Protein AF-0000000076554200 (afdb_homodimer)

Nearest PDB structures (foldseek):
  9ety-assembly1_A  TM=8.170E-01  e=5.588E-05  Homo sapiens
  9etx-assembly1_A  TM=8.352E-01  e=2.634E-04  Homo sapiens
  9etx-assembly1_B  TM=6.607E-01  e=1.932E-04  Homo sapiens
  9ety-assembly1_B  TM=6.718E-01  e=5.545E-04  Homo sapiens
  9ety-assembly1_A  TM=8.170E-01  e=4.701E-05  Homo sapiens

Secondary structure (DSSP, 8-state):
--------------------EEES-TT-SEEEEEEPTTSS-EEEEEE-HHHHHHH-HHHHHHHSTT--SHHHHHHHTPPTTPPPEEEE--S--HHHHHHHHHHHTT-GGGS-S---HHHHHHHHHHHHHHT-GGG-HHHHHHHS-TT---TTTS-HHHHHHHIIIIITTTTHHHH-/--------------------EEES-TT-SEEEEEEPTTSS-EEEEEE-HHHHHHH-HHHHHHHSTT--SHHHHHHHTPPTTPPPEEEE--S--HHHHHHHHHHHTT-GGGS-S---HHHHHHHHHHHHHHT-GGG-HHHHHHHS-TT---TTTS-HHHHHHHIIIIITTTTHHHH-

Structure (mmCIF, N/CA/C/O backbone):
data_AF-0000000076554200-model_v1
#
loop_
_entity.id
_entity.type
_entity.pdbx_description
1 polymer 'Uncharacterized protein'
#
loop_
_atom_site.group_PDB
_atom_site.id
_atom_site.type_symbol
_atom_site.label_atom_id
_atom_site.label_alt_id
_atom_site.label_comp_id
_atom_site.label_asym_id
_atom_site.label_entity_id
_atom_site.label_seq_id
_atom_site.pdbx_PDB_ins_code
_atom_site.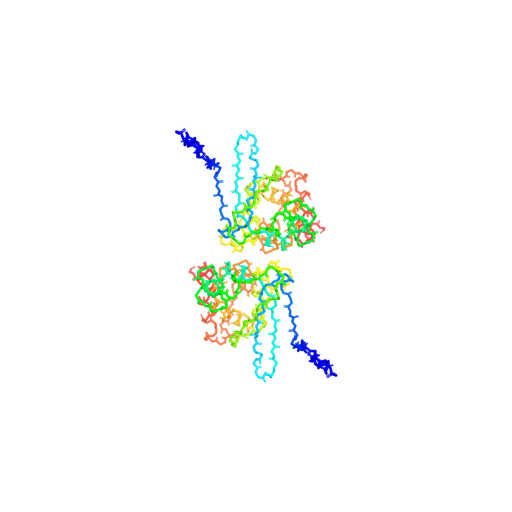Cartn_x
_atom_site.Cartn_y
_atom_site.Cartn_z
_atom_site.occupancy
_atom_site.B_iso_or_equiv
_atom_site.auth_seq_id
_atom_site.auth_comp_id
_atom_site.auth_asym_id
_atom_site.auth_atom_id
_atom_site.pdbx_PDB_model_num
ATOM 1 N N . MET A 1 1 ? 1.622 46.688 48.406 1 28.28 1 MET A N 1
ATOM 2 C CA . MET A 1 1 ? 1.095 45.344 48.688 1 28.28 1 MET A CA 1
ATOM 3 C C . MET A 1 1 ? 0.449 44.75 47.438 1 28.28 1 MET A C 1
ATOM 5 O O . MET A 1 1 ? -0.692 45.062 47.094 1 28.28 1 MET A O 1
ATOM 9 N N . TYR A 1 2 ? 1.229 44.562 46.281 1 34.44 2 TYR A N 1
ATOM 10 C CA . TYR A 1 2 ? 0.921 44.094 44.938 1 34.44 2 TYR A CA 1
ATOM 11 C C . TYR A 1 2 ? 0.406 42.656 44.969 1 34.44 2 TYR A C 1
ATOM 13 O O . TYR A 1 2 ? 1.065 41.781 45.5 1 34.44 2 TYR A O 1
ATOM 21 N N . SER A 1 3 ? -0.939 42.406 45.188 1 31.03 3 SER A N 1
ATOM 22 C CA . SER A 1 3 ? -1.672 41.156 45.219 1 31.03 3 SER A CA 1
ATOM 23 C C . SER A 1 3 ? -1.367 40.312 44 1 31.03 3 SER A C 1
ATOM 25 O O . SER A 1 3 ? -1.496 40.75 42.875 1 31.03 3 SER A O 1
ATOM 27 N N . ASN A 1 4 ? -0.52 39.25 44.125 1 31.97 4 ASN A N 1
ATOM 28 C CA . ASN A 1 4 ? -0.094 38.125 43.281 1 31.97 4 ASN A CA 1
ATOM 29 C C . ASN A 1 4 ? -1.282 37.312 42.812 1 31.97 4 ASN A C 1
ATOM 31 O O . ASN A 1 4 ? -1.843 36.531 43.562 1 31.97 4 ASN A O 1
ATOM 35 N N . ALA A 1 5 ? -2.242 37.844 42.094 1 32.06 5 ALA A N 1
ATOM 36 C CA . ALA A 1 5 ? -3.324 37.031 41.562 1 32.06 5 ALA A CA 1
ATOM 37 C C . ALA A 1 5 ? -2.775 35.812 40.844 1 32.06 5 ALA A C 1
ATOM 39 O O . ALA A 1 5 ? -2.09 35.938 39.812 1 32.06 5 ALA A O 1
ATOM 40 N N . VAL A 1 6 ? -2.373 34.75 41.562 1 32.22 6 VAL A N 1
ATOM 41 C CA . VAL A 1 6 ? -2.033 33.438 41.031 1 32.22 6 VAL A CA 1
ATOM 42 C C . VAL A 1 6 ? -3.115 32.969 40.094 1 32.22 6 VAL A C 1
ATOM 44 O O . VAL A 1 6 ? -4.285 32.844 40.469 1 32.22 6 VAL A O 1
ATOM 47 N N . ARG A 1 7 ? -3.006 33.344 38.812 1 29.52 7 ARG A N 1
ATOM 48 C CA . ARG A 1 7 ? -3.869 32.844 37.75 1 29.52 7 ARG A CA 1
ATOM 49 C C . ARG A 1 7 ? -4.078 31.328 37.875 1 29.52 7 ARG A C 1
ATOM 51 O O . ARG A 1 7 ? -3.109 30.578 37.938 1 29.52 7 ARG A O 1
ATOM 58 N N . ASP A 1 8 ? -5.156 30.844 38.406 1 32.16 8 ASP A N 1
ATOM 59 C CA . ASP A 1 8 ? -5.652 29.484 38.531 1 32.16 8 ASP A CA 1
ATOM 60 C C . ASP A 1 8 ? -5.457 28.719 37.219 1 32.16 8 ASP A C 1
ATOM 62 O O . ASP A 1 8 ? -6.023 29.078 36.188 1 32.16 8 ASP A O 1
ATOM 66 N N . GLN A 1 9 ? -4.234 28.297 36.875 1 30.58 9 GLN A N 1
ATOM 67 C CA . GLN A 1 9 ? -3.951 27.422 35.719 1 30.58 9 GLN A CA 1
ATOM 68 C C . GLN A 1 9 ? -4.844 26.188 35.75 1 30.58 9 GLN A C 1
ATOM 70 O O . GLN A 1 9 ? -4.582 25.234 36.469 1 30.58 9 GLN A O 1
ATOM 75 N N . SER A 1 10 ? -6.191 26.312 35.656 1 33.84 10 SER A N 1
ATOM 76 C CA . SER A 1 10 ? -7.016 25.109 35.562 1 33.84 10 SER A CA 1
ATOM 77 C C . SER A 1 10 ? -6.41 24.125 34.562 1 33.84 10 SER A C 1
ATOM 79 O O . SER A 1 10 ? -5.895 24.516 33.5 1 33.84 10 SER A O 1
ATOM 81 N N . PRO A 1 11 ? -5.969 22.938 34.969 1 34.69 11 PRO A N 1
ATOM 82 C CA . PRO A 1 11 ? -5.371 21.938 34.094 1 34.69 11 PRO A CA 1
ATOM 83 C C . PRO A 1 11 ? -6.188 21.703 32.812 1 34.69 11 PRO A C 1
ATOM 85 O O . PRO A 1 11 ? -7.418 21.656 32.875 1 34.69 11 PRO A O 1
ATOM 88 N N . ARG A 1 12 ? -5.875 22.188 31.656 1 34.5 12 ARG A N 1
ATOM 89 C CA . ARG A 1 12 ? -6.43 21.719 30.391 1 34.5 12 ARG A CA 1
ATOM 90 C C . ARG A 1 12 ? -6.684 20.219 30.406 1 34.5 12 ARG A C 1
ATOM 92 O O . ARG A 1 12 ? -5.746 19.438 30.562 1 34.5 12 ARG A O 1
ATOM 99 N N . ALA A 1 13 ? -7.715 19.656 31.031 1 36.62 13 ALA A N 1
ATOM 100 C CA . ALA A 1 13 ? -8.188 18.281 30.969 1 36.62 13 ALA A CA 1
ATOM 101 C C . ALA A 1 13 ? -8.062 17.719 29.562 1 36.62 13 ALA A C 1
ATOM 103 O O . ALA A 1 13 ? -8.688 18.219 28.625 1 36.62 13 ALA A O 1
ATOM 104 N N . SER A 1 14 ? -6.891 17.328 29.016 1 37.5 14 SER A N 1
ATOM 105 C CA . SER A 1 14 ? -6.836 16.438 27.859 1 37.5 14 SER A CA 1
ATOM 106 C C . SER A 1 14 ? -7.953 15.398 27.906 1 37.5 14 SER A C 1
ATOM 108 O O . SER A 1 14 ? -7.996 14.57 28.812 1 37.5 14 SER A O 1
ATOM 110 N N . VAL A 1 15 ? -9.164 15.633 27.766 1 36.38 15 VAL A N 1
ATOM 111 C CA . VAL A 1 15 ? -10.203 14.625 27.609 1 36.38 15 VAL A CA 1
ATOM 112 C C . VAL A 1 15 ? -9.633 13.398 26.891 1 36.38 15 VAL A C 1
ATOM 114 O O . VAL A 1 15 ? -9.219 13.484 25.734 1 36.38 15 VAL A O 1
ATOM 117 N N . SER A 1 16 ? -8.844 12.516 27.406 1 43.69 16 SER A N 1
ATOM 118 C CA . SER A 1 16 ? -8.562 11.141 27 1 43.69 16 SER A CA 1
ATOM 119 C C . SER A 1 16 ? -9.773 10.508 26.312 1 43.69 16 SER A C 1
ATOM 121 O O . SER A 1 16 ? -10.758 10.188 26.969 1 43.69 16 SER A O 1
ATOM 123 N N . SER A 1 17 ? -10.414 11.008 25.312 1 51.81 17 SER A N 1
ATOM 124 C CA . SER A 1 17 ? -11.516 10.289 24.688 1 51.81 17 SER A CA 1
ATOM 125 C C . SER A 1 17 ? -11.266 8.781 24.688 1 51.81 17 SER A C 1
ATOM 127 O O . SER A 1 17 ? -10.164 8.336 24.359 1 51.81 17 SER A O 1
ATOM 129 N N . ASN A 1 18 ? -11.773 8.055 25.609 1 63.44 18 ASN A N 1
ATOM 130 C CA . ASN A 1 18 ? -11.922 6.613 25.797 1 63.44 18 ASN A CA 1
ATOM 131 C C . ASN A 1 18 ? -12.258 5.914 24.484 1 63.44 18 ASN A C 1
ATOM 133 O O . ASN A 1 18 ? -12.898 4.863 24.484 1 63.44 18 ASN A O 1
ATOM 137 N N . VAL A 1 19 ? -12.07 6.629 23.406 1 70.94 19 VAL A N 1
ATOM 138 C CA . VAL A 1 19 ? -12.406 5.93 22.172 1 70.94 19 VAL A CA 1
ATOM 139 C C . VAL A 1 19 ? -11.273 4.977 21.797 1 70.94 19 VAL A C 1
ATOM 141 O O . VAL A 1 19 ? -10.109 5.379 21.719 1 70.94 19 VAL A O 1
ATOM 144 N N . PRO A 1 20 ? -11.547 3.719 21.75 1 83.5 20 PRO A N 1
ATOM 145 C CA . PRO A 1 20 ? -10.531 2.766 21.312 1 83.5 20 PRO A CA 1
ATOM 146 C C . PRO A 1 20 ? -9.898 3.15 19.969 1 83.5 20 PRO A C 1
ATOM 148 O O . PRO A 1 20 ? -10.602 3.566 19.047 1 83.5 20 PRO A O 1
ATOM 151 N N . THR A 1 21 ? -8.633 3.264 19.938 1 92.12 21 THR A N 1
ATOM 152 C CA . THR A 1 21 ? -7.922 3.643 18.734 1 92.12 21 THR A CA 1
ATOM 153 C C . THR A 1 21 ? -7.219 2.436 18.109 1 92.12 21 THR A C 1
ATOM 155 O O . THR A 1 21 ? -6.496 1.713 18.812 1 92.12 21 THR A O 1
ATOM 158 N N . VAL A 1 22 ? -7.5 2.129 16.875 1 96.06 22 VAL A N 1
ATOM 159 C CA . VAL A 1 22 ? -6.727 1.161 16.094 1 96.06 22 VAL A CA 1
ATOM 160 C C . VAL A 1 22 ? -5.664 1.887 15.273 1 96.06 22 VAL A C 1
ATOM 162 O O . VAL A 1 22 ? -5.977 2.822 14.531 1 96.06 22 VAL A O 1
ATOM 165 N N . GLN A 1 23 ? -4.449 1.479 15.5 1 97.56 23 GLN A N 1
ATOM 166 C CA . GLN A 1 23 ? -3.35 2.131 14.797 1 97.56 23 GLN A CA 1
ATOM 167 C C . GLN A 1 23 ? -2.979 1.367 13.523 1 97.56 23 GLN A C 1
ATOM 169 O O . GLN A 1 23 ? -2.422 0.27 13.594 1 97.56 23 GLN A O 1
ATOM 174 N N . PHE A 1 24 ? -3.287 1.894 12.398 1 98.25 24 PHE A N 1
ATOM 175 C CA . PHE A 1 24 ? -2.834 1.339 11.133 1 98.25 24 PHE A CA 1
ATOM 176 C C . PHE A 1 24 ? -1.471 1.901 10.75 1 98.25 24 PHE A C 1
ATOM 178 O O . PHE A 1 24 ? -0.701 1.249 10.039 1 98.25 24 PHE A O 1
ATOM 185 N N . ASP A 1 25 ? -1.27 3.102 11.172 1 97.69 25 ASP A N 1
ATOM 186 C CA . ASP A 1 25 ? 0.027 3.764 11.055 1 97.69 25 ASP A CA 1
ATOM 187 C C . ASP A 1 25 ? 0.382 4.496 12.344 1 97.69 25 ASP A C 1
ATOM 189 O O . ASP A 1 25 ? -0.208 5.531 12.664 1 97.69 25 ASP A O 1
ATOM 193 N N . PRO A 1 26 ? 1.337 4.027 13.055 1 93.19 26 PRO A N 1
ATOM 194 C CA . PRO A 1 26 ? 1.675 4.664 14.328 1 93.19 26 PRO A CA 1
ATOM 195 C C . PRO A 1 26 ? 2.186 6.094 14.156 1 93.19 26 PRO A C 1
ATOM 197 O O . PRO A 1 26 ? 2.096 6.902 15.078 1 93.19 26 PRO A O 1
ATOM 200 N N . ASP A 1 27 ? 2.68 6.398 12.953 1 92.62 27 ASP A N 1
ATOM 201 C CA . ASP A 1 27 ? 3.148 7.75 12.664 1 92.62 27 ASP A CA 1
ATOM 202 C C . ASP A 1 27 ? 2.109 8.531 11.859 1 92.62 27 ASP A C 1
ATOM 204 O O . ASP A 1 27 ? 2.418 9.586 11.297 1 92.62 27 ASP A O 1
ATOM 208 N N . GLY A 1 28 ? 0.934 7.984 11.789 1 95.75 28 GLY A N 1
ATOM 209 C CA . GLY A 1 28 ? -0.125 8.617 11.016 1 95.75 28 GLY A CA 1
ATOM 210 C C . GLY A 1 28 ? -0.465 10.008 11.5 1 95.75 28 GLY A C 1
ATOM 211 O O . GLY A 1 28 ? -0.374 10.297 12.695 1 95.75 28 GLY A O 1
ATOM 212 N N . ASP A 1 29 ? -0.986 10.812 10.609 1 95.25 29 ASP A N 1
ATOM 213 C CA . ASP A 1 29 ? -1.235 12.219 10.891 1 95.25 29 ASP A CA 1
ATOM 214 C C . ASP A 1 29 ? -2.732 12.508 10.945 1 95.25 29 ASP A C 1
ATOM 216 O O . ASP A 1 29 ? -3.141 13.656 11.148 1 95.25 29 ASP A O 1
ATOM 220 N N . VAL A 1 30 ? -3.559 11.477 10.836 1 96.81 30 VAL A N 1
ATOM 221 C CA . VAL A 1 30 ? -5.008 11.656 10.844 1 96.81 30 VAL A CA 1
ATOM 222 C C . VAL A 1 30 ? -5.648 10.602 11.742 1 96.81 30 VAL A C 1
ATOM 224 O O . VAL A 1 30 ? -5.262 9.43 11.719 1 96.81 30 VAL A O 1
ATOM 227 N N . PHE A 1 31 ? -6.555 11.008 12.5 1 96.69 31 PHE A N 1
ATOM 228 C CA . PHE A 1 31 ? -7.527 10.125 13.125 1 96.69 31 PHE A CA 1
ATOM 229 C C . PHE A 1 31 ? -8.859 10.164 12.383 1 96.69 31 PHE A C 1
ATOM 231 O O . PHE A 1 31 ? -9.5 11.219 12.305 1 96.69 31 PHE A O 1
ATOM 238 N N . LEU A 1 32 ? -9.227 9.055 11.781 1 96.81 32 LEU A N 1
ATOM 239 C CA . LEU A 1 32 ? -10.578 8.922 11.266 1 96.81 32 LEU A CA 1
ATOM 240 C C . LEU A 1 32 ? -11.547 8.492 12.367 1 96.81 32 LEU A C 1
ATOM 242 O O . LEU A 1 32 ? -11.352 7.449 12.992 1 96.81 32 LEU A O 1
ATOM 246 N N . VAL A 1 33 ? -12.523 9.242 12.594 1 95.25 33 VAL A N 1
ATOM 247 C CA . VAL A 1 33 ? -13.523 8.953 13.617 1 95.25 33 VAL A CA 1
ATOM 248 C C . VAL A 1 33 ? -14.805 8.453 12.961 1 95.25 33 VAL A C 1
ATOM 250 O O . VAL A 1 33 ? -15.406 9.156 12.148 1 95.25 33 VAL A O 1
ATOM 253 N N . ILE A 1 34 ? -15.125 7.234 13.297 1 94 34 ILE A N 1
ATOM 254 C CA . ILE A 1 34 ? -16.266 6.566 12.672 1 94 34 ILE A CA 1
ATOM 255 C C . ILE A 1 34 ? -17.344 6.289 13.727 1 94 34 ILE A C 1
ATOM 257 O O . ILE A 1 34 ? -17.109 5.547 14.68 1 94 34 ILE A O 1
ATOM 261 N N . PRO A 1 35 ? -18.5 6.766 13.484 1 87.19 35 PRO A N 1
ATOM 262 C CA . PRO A 1 35 ? -19.594 6.414 14.391 1 87.19 35 PRO A CA 1
ATOM 263 C C . PRO A 1 35 ? -20.062 4.965 14.227 1 87.19 35 PRO A C 1
ATOM 265 O O . PRO A 1 35 ? -20.047 4.434 13.109 1 87.19 35 PRO A O 1
ATOM 268 N N . SER A 1 36 ? -20.047 4.184 15.188 1 71.06 36 SER A N 1
ATOM 269 C CA . SER A 1 36 ? -20.562 2.822 15.109 1 71.06 36 SER A CA 1
ATOM 270 C C . SER A 1 36 ? -22.094 2.807 15.188 1 71.06 36 SER A C 1
ATOM 272 O O . SER A 1 36 ? -22.672 3.41 16.094 1 71.06 36 SER A O 1
ATOM 274 N N . GLU A 1 37 ? -22.641 2.332 14.086 1 60.06 37 GLU A N 1
ATOM 275 C CA . GLU A 1 37 ? -24.094 2.328 13.992 1 60.06 37 GLU A CA 1
ATOM 276 C C . GLU A 1 37 ? -24.719 1.735 15.25 1 60.06 37 GLU A C 1
ATOM 278 O O . GLU A 1 37 ? -24.312 0.666 15.711 1 60.06 37 GLU A O 1
ATOM 283 N N . GLY A 1 38 ? -25.812 2.316 15.633 1 57.22 38 GLY A N 1
ATOM 284 C CA . GLY A 1 38 ? -26.719 1.84 16.656 1 57.22 38 GLY A CA 1
ATOM 285 C C . GLY A 1 38 ? -26.172 1.974 18.062 1 57.22 38 GLY A C 1
ATOM 286 O O . GLY A 1 38 ? -26.844 1.652 19.047 1 57.22 38 GLY A O 1
ATOM 287 N N . THR A 1 39 ? -24.844 2.113 18.109 1 60.41 39 THR A N 1
ATOM 288 C CA . THR A 1 39 ? -24.328 2.295 19.469 1 60.41 39 THR A CA 1
ATOM 289 C C . THR A 1 39 ? -23.734 3.684 19.625 1 60.41 39 THR A C 1
ATOM 291 O O . THR A 1 39 ? -23.531 4.402 18.641 1 60.41 39 THR A O 1
ATOM 294 N N . ALA A 1 40 ? -23.75 4.203 20.688 1 65.31 40 ALA A N 1
ATOM 295 C CA . ALA A 1 40 ? -23.031 5.406 21.094 1 65.31 40 ALA A CA 1
ATOM 296 C C . ALA A 1 40 ? -21.516 5.203 21 1 65.31 40 ALA A C 1
ATOM 298 O O . ALA A 1 40 ? -20.734 6.082 21.375 1 65.31 40 ALA A O 1
ATOM 299 N N . HIS A 1 41 ? -21.25 4.078 20.203 1 76.31 41 HIS A N 1
ATOM 300 C CA . HIS A 1 41 ? -19.812 3.785 20.219 1 76.31 41 HIS A CA 1
ATOM 301 C C . HIS A 1 41 ? -19.125 4.367 19 1 76.31 41 HIS A C 1
ATOM 303 O O . HIS A 1 41 ? -19.734 4.52 17.938 1 76.31 41 HIS A O 1
ATOM 309 N N . THR A 1 42 ? -18.078 5.004 19.125 1 88.31 42 THR A N 1
ATOM 310 C CA . THR A 1 42 ? -17.203 5.605 18.125 1 88.31 42 THR A CA 1
ATOM 311 C C . THR A 1 42 ? -15.836 4.922 18.109 1 88.31 42 THR A C 1
ATOM 313 O O . THR A 1 42 ? -15.305 4.566 19.172 1 88.31 42 THR A O 1
ATOM 316 N N . VAL A 1 43 ? -15.445 4.551 16.891 1 93.06 43 VAL A N 1
ATOM 317 C CA . VAL A 1 43 ? -14.094 4.004 16.797 1 93.06 43 VAL A CA 1
ATOM 318 C C . VAL A 1 43 ? -13.18 5.004 16.078 1 93.06 43 VAL A C 1
ATOM 320 O O . VAL A 1 43 ? -13.648 5.809 15.273 1 93.06 43 VAL A O 1
ATOM 323 N N . ARG A 1 44 ? -11.914 4.914 16.406 1 95.19 44 ARG A N 1
ATOM 324 C CA . ARG A 1 44 ? -10.914 5.812 15.852 1 95.19 44 ARG A CA 1
ATOM 325 C C . ARG A 1 44 ? -9.797 5.027 15.172 1 95.19 44 ARG A C 1
ATOM 327 O O . ARG A 1 44 ? -9.289 4.055 15.734 1 95.19 44 ARG A O 1
ATOM 334 N N . PHE A 1 45 ? -9.469 5.43 13.969 1 97.81 45 PHE A N 1
ATOM 335 C CA . PHE A 1 45 ? -8.383 4.82 13.211 1 97.81 45 PHE A CA 1
ATOM 336 C C . PHE A 1 45 ? -7.27 5.824 12.961 1 97.81 45 PHE A C 1
ATOM 338 O O . PHE A 1 45 ? -7.504 6.895 12.398 1 97.81 45 PHE A O 1
ATOM 345 N N . GLN A 1 46 ? -6.102 5.52 13.43 1 98.25 46 GLN A N 1
ATOM 346 C CA . GLN A 1 46 ? -4.949 6.348 13.094 1 98.25 46 GLN A CA 1
ATOM 347 C C . GLN A 1 46 ? -4.344 5.938 11.758 1 98.25 46 GLN A C 1
ATOM 349 O O . GLN A 1 46 ? -3.918 4.793 11.586 1 98.25 46 GLN A O 1
ATOM 354 N N . VAL A 1 47 ? -4.273 6.926 10.82 1 98.38 47 VAL A N 1
ATOM 355 C CA . VAL A 1 47 ? -3.895 6.621 9.445 1 98.38 47 VAL A CA 1
ATOM 356 C C . VAL A 1 47 ? -2.973 7.711 8.906 1 98.38 47 VAL A C 1
ATOM 358 O O . VAL A 1 47 ? -2.746 8.727 9.57 1 98.38 47 VAL A O 1
ATOM 361 N N . ASN A 1 48 ? -2.367 7.41 7.805 1 97.31 48 ASN A N 1
ATOM 362 C CA . ASN A 1 48 ? -1.519 8.359 7.094 1 97.31 48 ASN A CA 1
ATOM 363 C C . ASN A 1 48 ? -2.258 9.008 5.93 1 97.31 48 ASN A C 1
ATOM 365 O O . ASN A 1 48 ? -2.734 8.312 5.027 1 97.31 48 ASN A O 1
ATOM 369 N N . SER A 1 49 ? -2.33 10.336 5.961 1 96.62 49 SER A N 1
ATOM 370 C CA . SER A 1 49 ? -3.09 11.055 4.941 1 96.62 49 SER A CA 1
ATOM 371 C C . SER A 1 49 ? -2.521 10.805 3.551 1 96.62 49 SER A C 1
ATOM 373 O O . SER A 1 49 ? -3.271 10.688 2.578 1 96.62 49 SER A O 1
ATOM 375 N N . HIS A 1 50 ? -1.216 10.664 3.447 1 95.69 50 HIS A N 1
ATOM 376 C CA . HIS A 1 50 ? -0.599 10.445 2.143 1 95.69 50 HIS A CA 1
ATOM 377 C C . HIS A 1 50 ? -0.983 9.086 1.573 1 95.69 50 HIS A C 1
ATOM 379 O O . HIS A 1 50 ? -1.308 8.977 0.389 1 95.69 50 HIS A O 1
ATOM 385 N N . SER A 1 51 ? -0.942 8.047 2.354 1 97.94 51 SER A N 1
ATOM 386 C CA . SER A 1 51 ? -1.355 6.719 1.906 1 97.94 51 SER A CA 1
ATOM 387 C C . SER A 1 51 ? -2.811 6.715 1.449 1 97.94 51 SER A C 1
ATOM 389 O O . SER A 1 51 ? -3.15 6.086 0.445 1 97.94 51 SER A O 1
ATOM 391 N N . LEU A 1 52 ? -3.646 7.438 2.184 1 97.94 52 LEU A N 1
ATOM 392 C CA . LEU A 1 52 ? -5.043 7.562 1.784 1 97.94 52 LEU A CA 1
ATOM 393 C C . LEU A 1 52 ? -5.16 8.242 0.422 1 97.94 52 LEU A C 1
ATOM 395 O O . LEU A 1 52 ? -5.957 7.816 -0.419 1 97.94 52 LEU A O 1
ATOM 399 N N . CYS A 1 53 ? -4.355 9.242 0.218 1 96.94 53 CYS A N 1
ATOM 400 C CA . CYS A 1 53 ? -4.391 9.984 -1.038 1 96.94 53 CYS A CA 1
ATOM 401 C C . CYS A 1 53 ? -3.967 9.094 -2.205 1 96.94 53 CYS A C 1
ATOM 403 O O . CYS A 1 53 ? -4.488 9.234 -3.312 1 96.94 53 CYS A O 1
ATOM 405 N N . LEU A 1 54 ? -3.02 8.203 -1.981 1 97.75 54 LEU A N 1
ATOM 406 C CA . LEU A 1 54 ? -2.562 7.316 -3.045 1 97.75 54 LEU A CA 1
ATOM 407 C C . LEU A 1 54 ? -3.664 6.344 -3.449 1 97.75 54 LEU A C 1
ATOM 409 O O . LEU A 1 54 ? -3.766 5.961 -4.617 1 97.75 54 LEU A O 1
ATOM 413 N N . ALA A 1 55 ? -4.504 5.988 -2.549 1 98.19 55 ALA A N 1
ATOM 414 C CA . ALA A 1 55 ? -5.43 4.875 -2.746 1 98.19 55 ALA A CA 1
ATOM 415 C C . ALA A 1 55 ? -6.801 5.379 -3.191 1 98.19 55 ALA A C 1
ATOM 417 O O . ALA A 1 55 ? -7.613 4.609 -3.715 1 98.19 55 ALA A O 1
ATOM 418 N N . SER A 1 56 ? -7.121 6.672 -2.955 1 98.12 56 SER A N 1
ATOM 419 C CA . SER A 1 56 ? -8.492 7.156 -3.076 1 98.12 56 SER A CA 1
ATOM 420 C C . SER A 1 56 ? -8.531 8.57 -3.641 1 98.12 56 SER A C 1
ATOM 422 O O . SER A 1 56 ? -7.926 9.484 -3.074 1 98.12 56 SER A O 1
ATOM 424 N N . SER A 1 57 ? -9.242 8.789 -4.699 1 97.25 57 SER A N 1
ATOM 425 C CA . SER A 1 57 ? -9.414 10.133 -5.242 1 97.25 57 SER A CA 1
ATOM 426 C C . SER A 1 57 ? -10.203 11.016 -4.285 1 97.25 57 SER A C 1
ATOM 428 O O . SER A 1 57 ? -9.992 12.227 -4.23 1 97.25 57 SER A O 1
ATOM 430 N N . VAL A 1 58 ? -11.117 10.422 -3.541 1 96.75 58 VAL A N 1
ATOM 431 C CA . VAL A 1 58 ? -11.922 11.156 -2.566 1 96.75 58 VAL A CA 1
ATOM 432 C C . VAL A 1 58 ? -11.031 11.664 -1.437 1 96.75 58 VAL A C 1
ATOM 434 O O . VAL A 1 58 ? -11.062 12.852 -1.104 1 96.75 58 VAL A O 1
ATOM 437 N N . PHE A 1 59 ? -10.234 10.805 -0.898 1 96.56 59 PHE A N 1
ATOM 438 C CA . PHE A 1 59 ? -9.32 11.234 0.156 1 96.56 59 PHE A CA 1
ATOM 439 C C . PHE A 1 59 ? -8.25 12.164 -0.399 1 96.56 59 PHE A C 1
ATOM 441 O O . PHE A 1 59 ? -7.785 13.07 0.299 1 96.56 59 PHE A O 1
ATOM 448 N N . HIS A 1 60 ? -7.875 11.945 -1.646 1 96.19 60 HIS A N 1
ATOM 449 C CA . HIS A 1 60 ? -6.941 12.875 -2.273 1 96.19 60 HIS A CA 1
ATOM 450 C C . HIS A 1 60 ? -7.535 14.281 -2.346 1 96.19 60 HIS A C 1
ATOM 452 O O . HIS A 1 60 ? -6.84 15.266 -2.098 1 96.19 60 HIS A O 1
ATOM 458 N N . ALA A 1 61 ? -8.781 14.391 -2.664 1 94.81 61 ALA A N 1
ATOM 459 C CA . ALA A 1 61 ? -9.461 15.688 -2.691 1 94.81 61 ALA A CA 1
ATOM 460 C C . ALA A 1 61 ? -9.539 16.297 -1.293 1 94.81 61 ALA A C 1
ATOM 462 O O . ALA A 1 61 ? -9.508 17.516 -1.135 1 94.81 61 ALA A O 1
ATOM 463 N N . MET A 1 62 ? -9.578 15.477 -0.296 1 93.25 62 MET A N 1
ATOM 464 C CA . MET A 1 62 ? -9.758 15.922 1.083 1 93.25 62 MET A CA 1
ATOM 465 C C . MET A 1 62 ? -8.43 16.344 1.698 1 93.25 62 MET A C 1
ATOM 467 O O . MET A 1 62 ? -8.367 17.328 2.434 1 93.25 62 MET A O 1
ATOM 471 N N . PHE A 1 63 ? -7.387 15.586 1.327 1 93.5 63 PHE A N 1
ATOM 472 C CA . PHE A 1 63 ? -6.145 15.742 2.076 1 93.5 63 PHE A CA 1
ATOM 473 C C . PHE A 1 63 ? -5.016 16.219 1.165 1 93.5 63 PHE A C 1
ATOM 475 O O . PHE A 1 63 ? -3.967 16.656 1.643 1 93.5 63 PHE A O 1
ATOM 482 N N . GLY A 1 64 ? -5.094 16.078 -0.078 1 89.69 64 GLY A N 1
ATOM 483 C CA . GLY A 1 64 ? -4.008 16.344 -1.006 1 89.69 64 GLY A CA 1
ATOM 484 C C . GLY A 1 64 ? -3.551 17.797 -0.992 1 89.69 64 GLY A C 1
ATOM 485 O O . GLY A 1 64 ? -4.16 18.641 -0.332 1 89.69 64 GLY A O 1
ATOM 486 N N . ALA A 1 65 ? -2.516 18.016 -1.727 1 81.88 65 ALA A N 1
ATOM 487 C CA . ALA A 1 65 ? -1.843 19.312 -1.735 1 81.88 65 ALA A CA 1
ATOM 488 C C . ALA A 1 65 ? -2.783 20.422 -2.217 1 81.88 65 ALA A C 1
ATOM 490 O O . ALA A 1 65 ? -2.701 21.562 -1.754 1 81.88 65 ALA A O 1
ATOM 491 N N . ASN A 1 66 ? -3.723 20.078 -3.062 1 82.44 66 ASN A N 1
ATOM 492 C CA . ASN A 1 66 ? -4.617 21.078 -3.637 1 82.44 66 ASN A CA 1
ATOM 493 C C . ASN A 1 66 ? -5.992 21.047 -2.982 1 82.44 66 ASN A C 1
ATOM 495 O O . ASN A 1 66 ? -6.949 21.609 -3.508 1 82.44 66 ASN A O 1
ATOM 499 N N . ALA A 1 67 ? -5.98 20.312 -1.883 1 84.56 67 ALA A N 1
ATOM 500 C CA . ALA A 1 67 ? -7.266 20.203 -1.191 1 84.56 67 ALA A CA 1
ATOM 501 C C . ALA A 1 67 ? -7.746 21.562 -0.693 1 84.56 67 ALA A C 1
ATOM 503 O O . ALA A 1 67 ? -6.949 22.359 -0.205 1 84.56 67 ALA A O 1
ATOM 504 N N . THR A 1 68 ? -9.031 21.812 -0.881 1 82.31 68 THR A N 1
ATOM 505 C CA . THR A 1 68 ? -9.617 23.078 -0.465 1 82.31 68 THR A CA 1
ATOM 506 C C . THR A 1 68 ? -10.438 22.906 0.812 1 82.31 68 THR A C 1
ATOM 508 O O . THR A 1 68 ? -10.898 23.891 1.394 1 82.31 68 THR A O 1
ATOM 511 N N . PHE A 1 69 ? -10.453 21.703 1.256 1 83.5 69 PHE A N 1
ATOM 512 C CA . PHE A 1 69 ? -11.188 21.422 2.482 1 83.5 69 PHE A CA 1
ATOM 513 C C . PHE A 1 69 ? -10.391 21.875 3.705 1 83.5 69 PHE A C 1
ATOM 515 O O . PHE A 1 69 ? -9.164 21.891 3.674 1 83.5 69 PHE A O 1
ATOM 522 N N . LYS A 1 70 ? -11.133 22.188 4.73 1 85.31 70 LYS A N 1
ATOM 523 C CA . LYS A 1 70 ? -10.523 22.641 5.977 1 85.31 70 LYS A CA 1
ATOM 524 C C . LYS A 1 70 ? -9.5 21.641 6.496 1 85.31 70 LYS A C 1
ATOM 526 O O . LYS A 1 70 ? -8.445 22.016 7.008 1 85.31 70 LYS A O 1
ATOM 531 N N . GLU A 1 71 ? -9.828 20.406 6.301 1 84.19 71 GLU A N 1
ATOM 532 C CA . GLU A 1 71 ? -8.953 19.344 6.789 1 84.19 71 GLU A CA 1
ATOM 533 C C . GLU A 1 71 ? -7.613 19.344 6.07 1 84.19 71 GLU A C 1
ATOM 535 O O . GLU A 1 71 ? -6.566 19.156 6.691 1 84.19 71 GLU A O 1
ATOM 540 N N . GLY A 1 72 ? -7.695 19.469 4.766 1 84.81 72 GLY A N 1
ATOM 541 C CA . GLY A 1 72 ? -6.469 19.562 3.99 1 84.81 72 GLY A CA 1
ATOM 542 C C . GLY A 1 72 ? -5.594 20.734 4.398 1 84.81 72 GLY A C 1
ATOM 543 O O . GLY A 1 72 ? -4.375 20.594 4.523 1 84.81 72 GLY A O 1
ATOM 544 N N . ASN A 1 73 ? -6.223 21.812 4.66 1 83.19 73 ASN A N 1
ATOM 545 C CA . ASN A 1 73 ? -5.496 22.984 5.129 1 83.19 73 ASN A CA 1
ATOM 546 C C . ASN A 1 73 ? -4.836 22.734 6.48 1 83.19 73 ASN A C 1
ATOM 548 O O . ASN A 1 73 ? -3.684 23.125 6.695 1 83.19 73 ASN A O 1
ATOM 552 N N . ALA A 1 74 ? -5.574 22.125 7.332 1 84.38 74 ALA A N 1
ATOM 553 C CA . ALA A 1 74 ? -5.043 21.812 8.656 1 84.38 74 ALA A CA 1
ATOM 554 C C . ALA A 1 74 ? -3.816 20.922 8.562 1 84.38 74 ALA A C 1
ATOM 556 O O . ALA A 1 74 ? -2.84 21.109 9.289 1 84.38 74 ALA A O 1
ATOM 557 N N . LEU A 1 75 ? -3.85 20.031 7.703 1 86.25 75 LEU A N 1
ATOM 558 C CA . LEU A 1 75 ? -2.748 19.094 7.531 1 86.25 75 LEU A CA 1
ATOM 559 C C . LEU A 1 75 ? -1.511 19.797 6.984 1 86.25 75 LEU A C 1
ATOM 561 O O . LEU A 1 75 ? -0.395 19.547 7.449 1 86.25 75 LEU A O 1
ATOM 565 N N . ARG A 1 76 ? -1.689 20.625 6.043 1 82.12 76 ARG A N 1
ATOM 566 C CA . ARG A 1 76 ? -0.578 21.312 5.395 1 82.12 76 ARG A CA 1
ATOM 567 C C . ARG A 1 76 ? 0.083 22.297 6.348 1 82.12 76 ARG A C 1
ATOM 569 O O . ARG A 1 76 ? 1.289 22.547 6.258 1 82.12 76 ARG A O 1
ATOM 576 N N . ASN A 1 77 ? -0.707 22.828 7.223 1 80.62 77 ASN A N 1
ATOM 577 C CA . ASN A 1 77 ? -0.201 23.859 8.133 1 80.62 77 ASN A CA 1
ATOM 578 C C . ASN A 1 77 ? 0.24 23.25 9.461 1 80.62 77 ASN A C 1
ATOM 580 O O . ASN A 1 77 ? 0.533 23.984 10.406 1 80.62 77 ASN A O 1
ATOM 584 N N . ARG A 1 78 ? 0.232 22.031 9.438 1 80.94 78 ARG A N 1
ATOM 585 C CA . ARG A 1 78 ? 0.592 21.359 10.688 1 80.94 78 ARG A CA 1
ATOM 586 C C . ARG A 1 78 ? 2.1 21.391 10.914 1 80.94 78 ARG A C 1
ATOM 588 O O . ARG A 1 78 ? 2.879 21.219 9.977 1 80.94 78 ARG A O 1
ATOM 595 N N . ASP A 1 79 ? 2.508 21.656 12.141 1 76.5 79 ASP A N 1
ATOM 596 C CA . ASP A 1 79 ? 3.918 21.594 12.516 1 76.5 79 ASP A CA 1
ATOM 597 C C . ASP A 1 79 ? 4.363 20.156 12.734 1 76.5 79 ASP A C 1
ATOM 599 O O . ASP A 1 79 ? 3.555 19.297 13.102 1 76.5 79 ASP A O 1
ATOM 603 N N . ALA A 1 80 ? 5.672 20.078 12.453 1 71.31 80 ALA A N 1
ATOM 604 C CA . ALA A 1 80 ? 6.238 18.781 12.812 1 71.31 80 ALA A CA 1
ATOM 605 C C . ALA A 1 80 ? 5.988 18.469 14.281 1 71.31 80 ALA A C 1
ATOM 607 O O . ALA A 1 80 ? 6.105 19.344 15.141 1 71.31 80 ALA A O 1
ATOM 608 N N . GLY A 1 81 ? 5.453 17.344 14.562 1 77.5 81 GLY A N 1
ATOM 609 C CA . GLY A 1 81 ? 5.266 16.922 15.945 1 77.5 81 GLY A CA 1
ATOM 610 C C . GLY A 1 81 ? 3.852 17.156 16.453 1 77.5 81 GLY A C 1
ATOM 611 O O . GLY A 1 81 ? 3.506 16.734 17.547 1 77.5 81 GLY A O 1
ATOM 612 N N . SER A 1 82 ? 3.113 17.969 15.719 1 86.25 82 SER A N 1
ATOM 613 C CA . SER A 1 82 ? 1.724 18.156 16.109 1 86.25 82 SER A CA 1
ATOM 614 C C . SER A 1 82 ? 0.964 16.844 16.141 1 86.25 82 SER A C 1
ATOM 616 O O . SER A 1 82 ? 1.272 15.93 15.375 1 86.25 82 SER A O 1
ATOM 618 N N . PRO A 1 83 ? 0.049 16.766 17.078 1 91 83 PRO A N 1
ATOM 619 C CA . PRO A 1 83 ? -0.794 15.57 17.078 1 91 83 PRO A CA 1
ATOM 620 C C . PRO A 1 83 ? -1.59 15.422 15.781 1 91 83 PRO A C 1
ATOM 622 O O . PRO A 1 83 ? -1.809 16.406 15.062 1 91 83 PRO A O 1
ATOM 625 N N . PRO A 1 84 ? -1.987 14.25 15.469 1 94.88 84 PRO A N 1
ATOM 626 C CA . PRO A 1 84 ? -2.812 14.047 14.273 1 94.88 84 PRO A CA 1
ATOM 627 C C . PRO A 1 84 ? -4.129 14.82 14.328 1 94.88 84 PRO A C 1
ATOM 629 O O . PRO A 1 84 ? -4.66 15.07 15.406 1 94.88 84 PRO A O 1
ATOM 632 N N . ILE A 1 85 ? -4.582 15.18 13.188 1 93.81 85 ILE A N 1
ATOM 633 C CA . ILE A 1 85 ? -5.875 15.852 13.125 1 93.81 85 ILE A CA 1
ATOM 634 C C . ILE A 1 85 ? -6.996 14.812 13.117 1 93.81 85 ILE A C 1
ATOM 636 O O . ILE A 1 85 ? -6.789 13.672 12.703 1 93.81 85 ILE A O 1
ATOM 640 N N . GLU A 1 86 ? -8.156 15.242 13.57 1 93.44 86 GLU A N 1
ATOM 641 C CA . GLU A 1 86 ? -9.312 14.352 13.594 1 93.44 86 GLU A CA 1
ATOM 642 C C . GLU A 1 86 ? -10.297 14.688 12.477 1 93.44 86 GLU A C 1
ATOM 644 O O . GLU A 1 86 ? -10.641 15.852 12.273 1 93.44 86 GLU A O 1
ATOM 649 N N . ILE A 1 87 ? -10.703 13.664 11.789 1 93.94 87 ILE A N 1
ATOM 650 C CA . ILE A 1 87 ? -11.703 13.781 10.734 1 93.94 87 ILE A CA 1
ATOM 651 C C . ILE A 1 87 ? -12.875 12.844 11.031 1 93.94 87 ILE A C 1
ATOM 653 O O . ILE A 1 87 ? -12.68 11.641 11.219 1 93.94 87 ILE A O 1
ATOM 657 N N . LYS A 1 88 ? -14.031 13.375 11 1 92.5 88 LYS A N 1
ATOM 658 C CA . LYS A 1 88 ? -15.227 12.562 11.172 1 92.5 88 LYS A CA 1
ATOM 659 C C . LYS A 1 88 ? -15.758 12.062 9.836 1 92.5 88 LYS A C 1
ATOM 661 O O . LYS A 1 88 ? -15.961 12.852 8.906 1 92.5 88 LYS A O 1
ATOM 666 N N . LEU A 1 89 ? -15.859 10.805 9.75 1 93.06 89 LEU A N 1
ATOM 667 C CA . LEU A 1 89 ? -16.438 10.227 8.547 1 93.06 89 LEU A CA 1
ATOM 668 C C . LEU A 1 89 ? -17.906 9.883 8.758 1 93.06 89 LEU A C 1
ATOM 670 O O . LEU A 1 89 ? -18.422 10.016 9.867 1 93.06 89 LEU A O 1
ATOM 674 N N . GLY A 1 90 ? -18.594 9.555 7.691 1 85.88 90 GLY A N 1
ATOM 675 C CA . GLY A 1 90 ? -20 9.18 7.746 1 85.88 90 GLY A CA 1
ATOM 676 C C . GLY A 1 90 ? -20.219 7.812 8.359 1 85.88 90 GLY A C 1
ATOM 677 O O . GLY A 1 90 ? -19.422 7.352 9.172 1 85.88 90 GLY A O 1
ATOM 678 N N . ASP A 1 91 ? -21.281 7.141 7.961 1 88.75 91 ASP A N 1
ATOM 679 C CA . ASP A 1 91 ? -21.719 5.863 8.523 1 88.75 91 ASP A CA 1
ATOM 680 C C . ASP A 1 91 ? -21.094 4.691 7.773 1 88.75 91 ASP A C 1
ATOM 682 O O . ASP A 1 91 ? -21.812 3.848 7.23 1 88.75 91 ASP A O 1
ATOM 686 N N . ASP A 1 92 ? -19.828 4.621 7.816 1 94.19 92 ASP A N 1
ATOM 687 C CA . ASP A 1 92 ? -19.109 3.504 7.227 1 94.19 92 ASP A CA 1
ATOM 688 C C . ASP A 1 92 ? -19.062 2.314 8.188 1 94.19 92 ASP A C 1
ATOM 690 O O . ASP A 1 92 ? -19.031 2.492 9.406 1 94.19 92 ASP A O 1
ATOM 694 N N . ASP A 1 93 ? -19.109 1.108 7.629 1 95.06 93 ASP A N 1
ATOM 695 C CA . ASP A 1 93 ? -18.797 -0.068 8.438 1 95.06 93 ASP A CA 1
ATOM 696 C C . ASP A 1 93 ? -17.328 -0.092 8.844 1 95.06 93 ASP A C 1
ATOM 698 O O . ASP A 1 93 ? -16.453 -0.167 7.984 1 95.06 93 ASP A O 1
ATOM 702 N N . PRO A 1 94 ? -17.062 -0.008 10.148 1 95.06 94 PRO A N 1
ATOM 703 C CA . PRO A 1 94 ? -15.664 0.112 10.578 1 95.06 94 PRO A CA 1
ATOM 704 C C . PRO A 1 94 ? -14.828 -1.118 10.219 1 95.06 94 PRO A C 1
ATOM 706 O O . PRO A 1 94 ? -13.633 -0.998 9.93 1 95.06 94 PRO A O 1
ATOM 709 N N . LYS A 1 95 ? -15.445 -2.271 10.211 1 95.94 95 LYS A N 1
ATOM 710 C CA . LYS A 1 95 ? -14.695 -3.486 9.891 1 95.94 95 LYS A CA 1
ATOM 711 C C . LYS A 1 95 ? -14.312 -3.516 8.414 1 95.94 95 LYS A C 1
ATOM 713 O O . LYS A 1 95 ? -13.188 -3.885 8.07 1 95.94 95 LYS A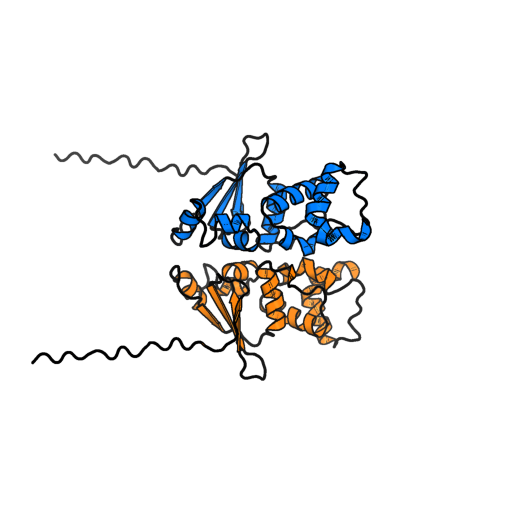 O 1
ATOM 718 N N . ALA A 1 96 ? -15.242 -3.143 7.539 1 97.38 96 ALA A N 1
ATOM 719 C CA . ALA A 1 96 ? -14.953 -3.07 6.109 1 97.38 96 ALA A CA 1
ATOM 720 C C . ALA A 1 96 ? -13.867 -2.031 5.824 1 97.38 96 ALA A C 1
ATOM 722 O O . ALA A 1 96 ? -12.938 -2.289 5.055 1 97.38 96 ALA A O 1
ATOM 723 N N . LEU A 1 97 ? -14.031 -0.878 6.488 1 97.81 97 LEU A N 1
ATOM 724 C CA . LEU A 1 97 ? -13.039 0.173 6.305 1 97.81 97 LEU A CA 1
ATOM 725 C C . LEU A 1 97 ? -11.672 -0.281 6.793 1 97.81 97 LEU A C 1
ATOM 727 O O . LEU A 1 97 ? -10.648 0.009 6.16 1 97.81 97 LEU A O 1
ATOM 731 N N . ALA A 1 98 ? -11.656 -1.012 7.875 1 97.88 98 ALA A N 1
ATOM 732 C CA . ALA A 1 98 ? -10.398 -1.501 8.43 1 97.88 98 ALA A CA 1
ATOM 733 C C . ALA A 1 98 ? -9.68 -2.416 7.445 1 97.88 98 ALA A C 1
ATOM 735 O O . ALA A 1 98 ? -8.445 -2.373 7.328 1 97.88 98 ALA A O 1
ATOM 736 N N . ILE A 1 99 ? -10.375 -3.225 6.715 1 98.5 99 ILE A N 1
ATOM 737 C CA . ILE A 1 99 ? -9.773 -4.105 5.723 1 98.5 99 ILE A CA 1
ATOM 738 C C . ILE A 1 99 ? -9.062 -3.277 4.66 1 98.5 99 ILE A C 1
ATOM 740 O O . ILE A 1 99 ? -7.914 -3.561 4.309 1 98.5 99 ILE A O 1
ATOM 744 N N . LEU A 1 100 ? -9.703 -2.24 4.203 1 98.62 100 LEU A N 1
ATOM 745 C CA . LEU A 1 100 ? -9.117 -1.378 3.188 1 98.62 100 LEU A CA 1
ATOM 746 C C . LEU A 1 100 ? -7.914 -0.622 3.748 1 98.62 100 LEU A C 1
ATOM 748 O O . LEU A 1 100 ? -6.895 -0.475 3.07 1 98.62 100 LEU A O 1
ATOM 752 N N . LEU A 1 101 ? -8.023 -0.203 4.992 1 98.75 101 LEU A N 1
ATOM 753 C CA . LEU A 1 101 ? -6.93 0.544 5.609 1 98.75 101 LEU A CA 1
ATOM 754 C C . LEU A 1 101 ? -5.719 -0.354 5.844 1 98.75 101 LEU A C 1
ATOM 756 O O . LEU A 1 101 ? -4.578 0.104 5.766 1 98.75 101 LEU A O 1
ATOM 760 N N . ARG A 1 102 ? -5.957 -1.631 6.051 1 98.69 102 ARG A N 1
ATOM 761 C CA . ARG A 1 102 ? -4.844 -2.568 6.16 1 98.69 102 ARG A CA 1
ATOM 762 C C . ARG A 1 102 ? -4.09 -2.676 4.84 1 98.69 102 ARG A C 1
ATOM 764 O O . ARG A 1 102 ? -2.855 -2.697 4.824 1 98.69 102 ARG A O 1
ATOM 771 N N . ILE A 1 103 ? -4.785 -2.701 3.764 1 98.56 103 ILE A N 1
ATOM 772 C CA . ILE A 1 103 ? -4.172 -2.754 2.439 1 98.56 103 ILE A CA 1
ATOM 773 C C . ILE A 1 103 ? -3.395 -1.467 2.18 1 98.56 103 ILE A C 1
ATOM 775 O O . ILE A 1 103 ? -2.219 -1.51 1.811 1 98.56 103 ILE A O 1
ATOM 779 N N . ILE A 1 104 ? -3.979 -0.388 2.459 1 98.81 104 ILE A N 1
ATOM 780 C CA . ILE A 1 104 ? -3.43 0.933 2.172 1 98.81 104 ILE A CA 1
ATOM 781 C C . ILE A 1 104 ? -2.127 1.129 2.943 1 98.81 104 ILE A C 1
ATOM 783 O O . ILE A 1 104 ? -1.195 1.77 2.447 1 98.81 104 ILE A O 1
ATOM 787 N N . HIS A 1 105 ? -2.025 0.543 4.094 1 98.75 105 HIS A N 1
ATOM 788 C CA . HIS A 1 105 ? -0.851 0.724 4.938 1 98.75 105 HIS A CA 1
ATOM 789 C C . HIS A 1 105 ? 0.039 -0.514 4.918 1 98.75 105 HIS A C 1
ATOM 791 O O . HIS A 1 105 ? 0.819 -0.738 5.848 1 98.75 105 HIS A O 1
ATOM 797 N N . LEU A 1 106 ? -0.128 -1.37 3.932 1 98.44 106 LEU A N 1
ATOM 798 C CA . LEU A 1 106 ? 0.764 -2.463 3.559 1 98.44 106 LEU A CA 1
ATOM 799 C C . LEU A 1 106 ? 0.797 -3.533 4.645 1 98.44 106 LEU A C 1
ATOM 801 O O . LEU A 1 106 ? 1.832 -4.164 4.867 1 98.44 106 LEU A O 1
ATOM 805 N N . GLN A 1 107 ? -0.326 -3.688 5.312 1 98.06 107 GLN A N 1
ATOM 806 C CA . GLN A 1 107 ? -0.473 -4.746 6.305 1 98.06 107 GLN A CA 1
ATOM 807 C C . GLN A 1 107 ? -1.172 -5.965 5.711 1 98.06 107 GLN A C 1
ATOM 809 O O . GLN A 1 107 ? -2.186 -6.426 6.238 1 98.06 107 GLN A O 1
ATOM 814 N N . PHE A 1 108 ? -0.56 -6.492 4.777 1 96.88 108 PHE A N 1
ATOM 815 C CA . PHE A 1 108 ? -1.196 -7.516 3.953 1 96.88 108 PHE A CA 1
ATOM 816 C C . PHE A 1 108 ? -1.406 -8.797 4.75 1 96.88 108 PHE A C 1
ATOM 818 O O . PHE A 1 108 ? -2.385 -9.516 4.535 1 96.88 108 PHE A O 1
ATOM 825 N N . ASN A 1 109 ? -0.597 -9.078 5.699 1 94.56 109 ASN A N 1
ATOM 826 C CA . ASN A 1 109 ? -0.697 -10.297 6.5 1 94.56 109 ASN A CA 1
ATOM 827 C C . ASN A 1 109 ? -1.93 -10.273 7.398 1 94.56 109 ASN A C 1
ATOM 829 O O . ASN A 1 109 ? -2.354 -11.32 7.902 1 94.56 109 ASN A O 1
ATOM 833 N N . TRP A 1 110 ? -2.516 -9.086 7.543 1 96.38 110 TRP A N 1
ATOM 834 C CA . TRP A 1 110 ? -3.678 -8.953 8.414 1 96.38 110 TRP A CA 1
ATOM 835 C C . TRP A 1 110 ? -4.961 -8.844 7.598 1 96.38 110 TRP A C 1
ATOM 837 O O . TRP A 1 110 ? -6.051 -8.703 8.156 1 96.38 110 TRP A O 1
ATOM 847 N N . VAL A 1 111 ? -4.883 -8.898 6.297 1 97.38 111 VAL A N 1
ATOM 848 C CA . VA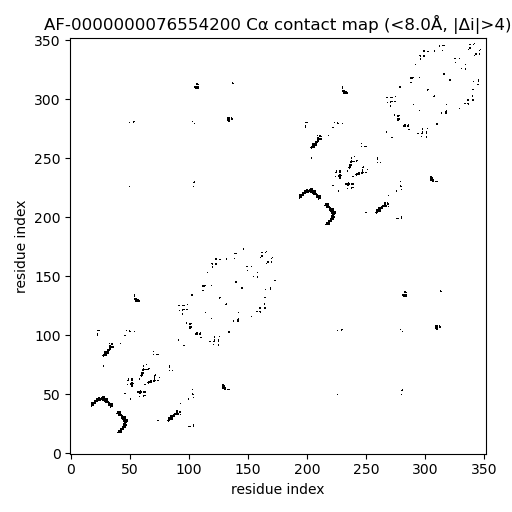L A 1 111 ? -6.047 -8.898 5.414 1 97.38 111 VAL A CA 1
ATOM 849 C C . VAL A 1 111 ? -6.625 -10.305 5.316 1 97.38 111 VAL A C 1
ATOM 851 O O . VAL A 1 111 ? -5.895 -11.266 5.066 1 97.38 111 VAL A O 1
ATOM 854 N N . PRO A 1 112 ? -7.895 -10.414 5.496 1 96.56 112 PRO A N 1
ATOM 855 C CA . PRO A 1 112 ? -8.484 -11.75 5.434 1 96.56 112 PRO A CA 1
ATOM 856 C C . PRO A 1 112 ? -8.305 -12.414 4.07 1 96.56 112 PRO A C 1
ATOM 858 O O . PRO A 1 112 ? -8.391 -11.75 3.039 1 96.56 112 PRO A O 1
ATOM 861 N N . LYS A 1 113 ? -8.117 -13.695 4.094 1 91.62 113 LYS A N 1
ATOM 862 C CA . LYS A 1 113 ? -7.949 -14.453 2.859 1 91.62 113 LYS A CA 1
ATOM 863 C C . LYS A 1 113 ? -9.289 -14.711 2.184 1 91.62 113 LYS A C 1
ATOM 865 O O . LYS A 1 113 ? -9.352 -14.891 0.964 1 91.62 113 LYS A O 1
ATOM 870 N N . THR A 1 114 ? -10.297 -14.805 3.021 1 92.75 114 THR A N 1
ATOM 871 C CA . THR A 1 114 ? -11.656 -14.992 2.535 1 92.75 114 THR A CA 1
ATOM 872 C C . THR A 1 114 ? -12.625 -14.047 3.248 1 92.75 114 THR A C 1
ATOM 874 O O . THR A 1 114 ? -12.344 -13.586 4.355 1 92.75 114 THR A O 1
ATOM 877 N N . LEU A 1 115 ? -13.672 -13.766 2.48 1 93.62 115 LEU A N 1
ATOM 878 C CA . LEU A 1 115 ? -14.742 -12.945 3.051 1 93.62 115 LEU A CA 1
ATOM 879 C C . LEU A 1 115 ? -16.094 -13.617 2.855 1 93.62 115 LEU A C 1
ATOM 881 O O . LEU A 1 115 ? -16.359 -14.188 1.797 1 93.62 115 LEU A O 1
ATOM 885 N N . LYS A 1 116 ? -16.875 -13.555 3.92 1 91.25 116 LYS A N 1
ATOM 886 C CA . LYS A 1 116 ? -18.281 -13.898 3.725 1 91.25 116 LYS A CA 1
ATOM 887 C C . LYS A 1 116 ? -18.969 -12.875 2.826 1 91.25 116 LYS A C 1
ATOM 889 O O . LYS A 1 116 ? -18.484 -11.758 2.656 1 91.25 116 LYS A O 1
ATOM 894 N N . TYR A 1 117 ? -20.094 -13.242 2.379 1 87.5 117 TYR A N 1
ATOM 895 C CA . TYR A 1 117 ? -20.812 -12.406 1.425 1 87.5 117 TYR A CA 1
ATOM 896 C C . TYR A 1 117 ? -21.156 -11.055 2.041 1 87.5 117 TYR A C 1
ATOM 898 O O . TYR A 1 117 ? -21.031 -10.016 1.389 1 87.5 117 TYR A O 1
ATOM 906 N N . ASP A 1 118 ? -21.672 -11.102 3.197 1 91.81 118 ASP A N 1
ATOM 907 C CA . ASP A 1 118 ? -22.062 -9.852 3.854 1 91.81 118 ASP A CA 1
ATOM 908 C C . ASP A 1 118 ? -20.859 -8.93 4.043 1 91.81 118 ASP A C 1
ATOM 910 O O . ASP A 1 118 ? -20.969 -7.715 3.896 1 91.81 118 ASP A O 1
ATOM 914 N N . GLN A 1 119 ? -19.703 -9.531 4.336 1 94.94 119 GLN A N 1
ATOM 915 C CA . GLN A 1 119 ? -18.484 -8.758 4.465 1 94.94 119 GLN A CA 1
ATOM 916 C C . GLN A 1 119 ? -18.047 -8.18 3.121 1 94.94 119 GLN A C 1
ATOM 918 O O . GLN A 1 119 ? -17.672 -7.008 3.037 1 94.94 119 GLN A O 1
ATOM 923 N N . LEU A 1 120 ? -18.156 -9.039 2.154 1 94.75 120 LEU A N 1
ATOM 924 C CA . LEU A 1 120 ? -17.797 -8.609 0.808 1 94.75 120 LEU A CA 1
ATOM 925 C C . LEU A 1 120 ? -18.672 -7.457 0.347 1 94.75 120 LEU A C 1
ATOM 927 O O . LEU A 1 120 ? -18.188 -6.504 -0.268 1 94.75 120 LEU A O 1
ATOM 931 N N . TYR A 1 121 ? -19.922 -7.535 0.676 1 94.75 121 TYR A N 1
ATOM 932 C CA . TYR A 1 121 ? -20.859 -6.473 0.336 1 94.75 121 TYR A CA 1
ATOM 933 C C . TYR A 1 121 ? -20.484 -5.172 1.029 1 94.75 121 TYR A C 1
ATOM 935 O O . TYR A 1 121 ? -20.469 -4.109 0.401 1 94.75 121 TYR A O 1
ATOM 943 N N . LYS A 1 122 ? -20.141 -5.188 2.271 1 96.75 122 LYS A N 1
ATOM 944 C CA . LYS A 1 122 ? -19.766 -4 3.031 1 96.75 122 LYS A CA 1
ATOM 945 C C . LYS A 1 122 ? -18.469 -3.396 2.498 1 96.75 122 LYS A C 1
ATOM 947 O O . LYS A 1 122 ? -18.328 -2.174 2.42 1 96.75 122 LYS A O 1
ATOM 952 N N . VAL A 1 123 ? -17.531 -4.258 2.117 1 97.69 123 VAL A N 1
ATOM 953 C CA . VAL A 1 123 ? -16.281 -3.793 1.512 1 97.69 123 VAL A CA 1
ATOM 954 C C . VAL A 1 123 ? -16.594 -3.098 0.185 1 97.69 123 VAL A C 1
ATOM 956 O O . VAL A 1 123 ? -16.016 -2.045 -0.113 1 97.69 123 VAL A O 1
ATOM 959 N N . ALA A 1 124 ? -17.516 -3.672 -0.608 1 96.5 124 ALA A N 1
ATOM 960 C CA . ALA A 1 124 ? -17.891 -3.062 -1.881 1 96.5 124 ALA A CA 1
ATOM 961 C C . ALA A 1 124 ? -18.453 -1.662 -1.672 1 96.5 124 ALA A C 1
ATOM 963 O O . ALA A 1 124 ? -18.141 -0.739 -2.428 1 96.5 124 ALA A O 1
ATOM 964 N N . ILE A 1 125 ? -19.219 -1.479 -0.673 1 97.38 125 ILE A N 1
ATOM 965 C CA . ILE A 1 125 ? -19.844 -0.195 -0.379 1 97.38 125 ILE A CA 1
ATOM 966 C C . ILE A 1 125 ? -18.766 0.845 -0.065 1 97.38 125 ILE A C 1
ATOM 968 O O . ILE A 1 125 ? -18.766 1.931 -0.649 1 97.38 125 ILE A O 1
ATOM 972 N N . VAL A 1 126 ? -17.875 0.517 0.823 1 98.06 126 VAL A N 1
ATOM 973 C CA . VAL A 1 126 ? -16.828 1.454 1.23 1 98.06 126 VAL A CA 1
ATOM 974 C C . VAL A 1 126 ? -15.891 1.72 0.059 1 98.06 126 VAL A C 1
ATOM 976 O O . VAL A 1 126 ? -15.484 2.861 -0.172 1 98.06 126 VAL A O 1
ATOM 979 N N . CYS A 1 127 ? -15.562 0.69 -0.654 1 97.75 127 CYS A N 1
ATOM 980 C CA . CYS A 1 127 ? -14.68 0.794 -1.81 1 97.75 127 CYS A CA 1
ATOM 981 C C . CYS A 1 127 ? -15.25 1.748 -2.852 1 97.75 127 CYS A C 1
ATOM 983 O O . CYS A 1 127 ? -14.539 2.613 -3.365 1 97.75 127 CYS A O 1
ATOM 985 N N . ASP A 1 128 ? -16.516 1.58 -3.131 1 97.12 128 ASP A N 1
ATOM 986 C CA . ASP A 1 128 ? -17.188 2.443 -4.094 1 97.12 128 ASP A CA 1
ATOM 987 C C . ASP A 1 128 ? -17.281 3.877 -3.574 1 97.12 128 ASP A C 1
ATOM 989 O O . ASP A 1 128 ? -17.031 4.828 -4.312 1 97.12 128 ASP A O 1
ATOM 993 N N . LYS A 1 129 ? -17.578 4.039 -2.352 1 97.62 129 LYS A N 1
ATOM 994 C CA . LYS A 1 129 ? -17.734 5.348 -1.724 1 97.62 129 LYS A CA 1
ATOM 995 C C . LYS A 1 129 ? -16.453 6.164 -1.806 1 97.62 129 LYS A C 1
ATOM 997 O O . LYS A 1 129 ? -16.484 7.359 -2.1 1 97.62 129 LYS A O 1
ATOM 1002 N N . TYR A 1 130 ? -15.336 5.555 -1.577 1 97.75 130 TYR A N 1
ATOM 1003 C CA . TYR A 1 130 ? -14.078 6.285 -1.479 1 97.75 130 TYR A CA 1
ATOM 1004 C C . TYR A 1 130 ? -13.211 6.047 -2.711 1 97.75 130 TYR A C 1
ATOM 1006 O O . TYR A 1 130 ? -12.047 6.445 -2.744 1 97.75 130 TYR A O 1
ATOM 1014 N N . ASP A 1 131 ? -13.742 5.355 -3.748 1 97.69 131 ASP A N 1
ATOM 1015 C CA . ASP A 1 131 ? -13.039 5.145 -5.004 1 97.69 131 ASP A CA 1
ATOM 1016 C C . ASP A 1 131 ? -11.711 4.426 -4.773 1 97.69 131 ASP A C 1
ATOM 1018 O O . ASP A 1 131 ? -10.656 4.914 -5.188 1 97.69 131 ASP A O 1
ATOM 1022 N N . MET A 1 132 ? -11.734 3.215 -4.164 1 97.56 132 MET A N 1
ATOM 1023 C CA . MET A 1 132 ? -10.523 2.484 -3.793 1 97.56 132 MET A CA 1
ATOM 1024 C C . MET A 1 132 ? -10.461 1.142 -4.516 1 97.56 132 MET A C 1
ATOM 1026 O O . MET A 1 132 ? -9.773 0.225 -4.066 1 97.56 132 MET A O 1
ATOM 1030 N N . ARG A 1 133 ? -11.102 1.014 -5.633 1 95.12 133 ARG A N 1
ATOM 1031 C CA . ARG A 1 133 ? -11.219 -0.258 -6.34 1 95.12 133 ARG A CA 1
ATOM 1032 C C . ARG A 1 133 ? -9.852 -0.748 -6.809 1 95.12 133 ARG A C 1
ATOM 1034 O O . ARG A 1 133 ? -9.578 -1.949 -6.789 1 95.12 133 ARG A O 1
ATOM 1041 N N . GLU A 1 134 ? -9 0.124 -7.113 1 94.19 134 GLU A N 1
ATOM 1042 C CA . GLU A 1 134 ? -7.742 -0.223 -7.773 1 94.19 134 GLU A CA 1
ATOM 1043 C C . GLU A 1 134 ? -6.801 -0.953 -6.82 1 94.19 134 GLU A C 1
ATOM 1045 O O . GLU A 1 134 ? -5.852 -1.608 -7.258 1 94.19 134 GLU A O 1
ATOM 1050 N N . ILE A 1 135 ? -7.055 -0.884 -5.531 1 96.69 135 ILE A N 1
ATOM 1051 C CA . ILE A 1 135 ? -6.098 -1.477 -4.605 1 96.69 135 ILE A CA 1
ATOM 1052 C C . ILE A 1 135 ? -6.582 -2.857 -4.172 1 96.69 135 ILE A C 1
ATOM 1054 O O . ILE A 1 135 ? -5.922 -3.537 -3.383 1 96.69 135 ILE A O 1
ATOM 1058 N N . LEU A 1 136 ? -7.68 -3.332 -4.711 1 95.81 136 LEU A N 1
ATOM 1059 C CA . LEU A 1 136 ? -8.258 -4.582 -4.234 1 95.81 136 LEU A CA 1
ATOM 1060 C C . LEU A 1 136 ? -7.895 -5.738 -5.156 1 95.81 136 LEU A C 1
ATOM 1062 O O . LEU A 1 136 ? -8.07 -6.906 -4.797 1 95.81 136 LEU A O 1
ATOM 1066 N N . GLY A 1 137 ? -7.316 -5.496 -6.23 1 92.12 137 GLY A N 1
ATOM 1067 C CA . GLY A 1 137 ? -7.07 -6.469 -7.281 1 92.12 137 GLY A CA 1
ATOM 1068 C C . GLY A 1 137 ? -6.461 -7.762 -6.766 1 92.12 137 GLY A C 1
ATOM 1069 O O . GLY A 1 137 ? -7.02 -8.844 -6.973 1 92.12 137 GLY A O 1
ATOM 1070 N N . PRO A 1 138 ? -5.445 -7.684 -6.043 1 93.06 138 PRO A N 1
ATOM 1071 C CA . PRO A 1 138 ? -4.727 -8.891 -5.641 1 93.06 138 PRO A CA 1
ATOM 1072 C C . PRO A 1 138 ? -5.555 -9.789 -4.723 1 93.06 138 PRO A C 1
ATOM 1074 O O . PRO A 1 138 ? -5.309 -11 -4.652 1 93.06 138 PRO A O 1
ATOM 1077 N N . TRP A 1 139 ? -6.566 -9.227 -4.078 1 93.69 139 TRP A N 1
ATOM 1078 C CA . TRP A 1 139 ? -7.336 -10.016 -3.119 1 93.69 139 TRP A CA 1
ATOM 1079 C C . TRP A 1 139 ? -8.648 -10.484 -3.73 1 93.69 139 TRP A C 1
ATOM 1081 O O . TRP A 1 139 ? -9.281 -11.414 -3.217 1 93.69 139 TRP A O 1
ATOM 1091 N N . LEU A 1 140 ? -9.047 -9.852 -4.758 1 89.75 140 LEU A N 1
ATOM 1092 C CA . LEU A 1 140 ? -10.375 -10.117 -5.289 1 89.75 140 LEU A CA 1
ATOM 1093 C C . LEU A 1 140 ? -10.484 -11.555 -5.793 1 89.75 140 LEU A C 1
ATOM 1095 O O . LEU A 1 140 ? -11.531 -12.188 -5.664 1 89.75 140 LEU A O 1
ATOM 1099 N N . TYR A 1 141 ? -9.414 -12.109 -6.277 1 80.19 141 TYR A N 1
ATOM 1100 C CA . TYR A 1 141 ? -9.438 -13.477 -6.781 1 80.19 141 TYR A CA 1
ATOM 1101 C C . TYR A 1 141 ? -9.672 -14.469 -5.648 1 80.19 141 TYR A C 1
ATOM 1103 O O . TYR A 1 141 ? -10.273 -15.523 -5.855 1 80.19 141 TYR A O 1
ATOM 1111 N N . GLN A 1 142 ? -9.148 -14.102 -4.543 1 85.31 142 GLN A N 1
ATOM 1112 C CA . GLN A 1 142 ? -9.336 -14.961 -3.381 1 85.31 142 GLN A CA 1
ATOM 1113 C C . GLN A 1 142 ? -10.711 -14.75 -2.75 1 85.31 142 GLN A C 1
ATOM 1115 O O . GLN A 1 142 ? -11.336 -15.703 -2.287 1 85.31 142 GLN A O 1
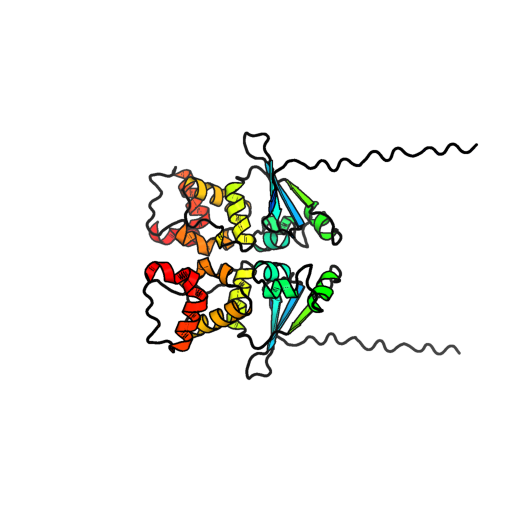ATOM 1120 N N . TRP A 1 143 ? -11.172 -13.531 -2.746 1 90.88 143 TRP A N 1
ATOM 1121 C CA . TRP A 1 143 ? -12.438 -13.18 -2.113 1 90.88 143 TRP A CA 1
ATOM 1122 C C . TRP A 1 143 ? -13.617 -13.664 -2.949 1 90.88 143 TRP A C 1
ATOM 1124 O O . TRP A 1 143 ? -14.695 -13.945 -2.412 1 90.88 143 TRP A O 1
ATOM 1134 N N . ILE A 1 144 ? -13.344 -13.742 -4.242 1 85.56 144 ILE A N 1
ATOM 1135 C CA . ILE A 1 144 ? -14.375 -14.172 -5.184 1 85.56 144 ILE A CA 1
ATOM 1136 C C . ILE A 1 144 ? -13.82 -15.266 -6.09 1 85.56 144 ILE A C 1
ATOM 1138 O O . ILE A 1 144 ? -13.391 -14.992 -7.215 1 85.56 144 ILE A O 1
ATOM 1142 N N . PRO A 1 145 ? -13.844 -16.469 -5.57 1 75.94 145 PRO A N 1
ATOM 1143 C CA . PRO A 1 145 ? -13.305 -17.531 -6.41 1 75.94 145 PRO A CA 1
ATOM 1144 C C . PRO A 1 145 ? -14.062 -17.703 -7.723 1 75.94 145 PRO A C 1
ATOM 1146 O O . PRO A 1 145 ? -15.258 -17.406 -7.785 1 75.94 145 PRO A O 1
ATOM 1149 N N . VAL A 1 146 ? -13.273 -18.109 -8.625 1 68.75 146 VAL A N 1
ATOM 1150 C CA . VAL A 1 146 ? -13.859 -18.344 -9.945 1 68.75 146 VAL A CA 1
ATOM 1151 C C . VAL A 1 146 ? -14.969 -19.391 -9.828 1 68.75 146 VAL A C 1
ATOM 1153 O O . VAL A 1 146 ? -14.805 -20.406 -9.133 1 68.75 146 VAL A O 1
ATOM 1156 N N . GLY A 1 147 ? -16.094 -19.156 -10.422 1 66 147 GLY A N 1
ATOM 1157 C CA . GLY A 1 147 ? -17.203 -20.094 -10.414 1 66 147 GLY A CA 1
ATOM 1158 C C . GLY A 1 147 ? -18.172 -19.859 -9.273 1 66 147 GLY A C 1
ATOM 1159 O O . GLY A 1 147 ? -19.188 -20.562 -9.164 1 66 147 GLY A O 1
ATOM 1160 N N . THR A 1 148 ? -17.719 -19.062 -8.375 1 64.12 148 THR A N 1
ATOM 1161 C CA . THR A 1 148 ? -18.609 -18.766 -7.266 1 64.12 148 THR A CA 1
ATOM 1162 C C . THR A 1 148 ? -19.938 -18.219 -7.789 1 64.12 148 THR A C 1
ATOM 1164 O O . THR A 1 148 ? -19.953 -17.266 -8.578 1 64.12 148 THR A O 1
ATOM 1167 N N . ARG A 1 149 ? -21.078 -19 -7.68 1 61.56 149 ARG A N 1
ATOM 1168 C CA . ARG A 1 149 ? -22.438 -18.531 -7.922 1 61.56 149 ARG A CA 1
ATOM 1169 C C . ARG A 1 149 ? -23.031 -17.906 -6.668 1 61.56 149 ARG A C 1
ATOM 1171 O O . ARG A 1 149 ? -23.453 -18.609 -5.75 1 61.56 149 ARG A O 1
ATOM 1178 N N . LEU A 1 150 ? -22.797 -16.734 -6.457 1 59.59 150 LEU A N 1
ATOM 1179 C CA . LEU A 1 150 ? -23.281 -16.062 -5.262 1 59.59 150 LEU A CA 1
ATOM 1180 C C . LEU A 1 150 ? -24.781 -15.789 -5.363 1 59.59 150 LEU A C 1
ATOM 1182 O O . LEU A 1 150 ? -25.453 -15.547 -4.352 1 59.59 150 LEU A O 1
ATOM 1186 N N . GLY A 1 151 ? -25.5 -15.945 -6.422 1 59.69 151 GLY A N 1
ATOM 1187 C CA . GLY A 1 151 ? -26.844 -15.477 -6.703 1 59.69 151 GLY A CA 1
ATOM 1188 C C . GLY A 1 151 ? 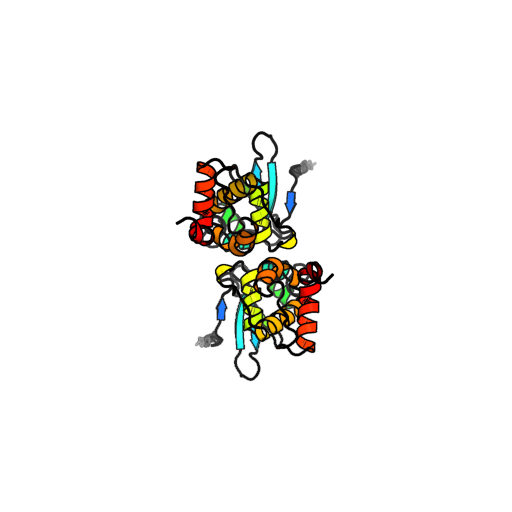-27.891 -16.047 -5.762 1 59.69 151 GLY A C 1
ATOM 1189 O O . GLY A 1 151 ? -28.781 -15.336 -5.305 1 59.69 151 GLY A O 1
ATOM 1190 N N . GLY A 1 152 ? -27.578 -17.219 -5.371 1 63.72 152 GLY A N 1
ATOM 1191 C CA . GLY A 1 152 ? -28.672 -17.812 -4.629 1 63.72 152 GLY A CA 1
ATOM 1192 C C . GLY A 1 152 ? -28.656 -17.469 -3.152 1 63.72 152 GLY A C 1
ATOM 1193 O O . GLY A 1 152 ? -29.703 -17.359 -2.52 1 63.72 152 GLY A O 1
ATOM 1194 N N . GLU A 1 153 ? -27.562 -17.141 -2.637 1 69.94 153 GLU A N 1
ATOM 1195 C CA . GLU A 1 153 ? -27.453 -16.891 -1.202 1 69.94 153 GLU A CA 1
ATOM 1196 C C . GLU A 1 153 ? -27.375 -15.398 -0.911 1 69.94 153 GLU A C 1
ATOM 1198 O O . GLU A 1 153 ? -27.688 -14.953 0.194 1 69.94 153 GLU A O 1
ATOM 1203 N N . ILE A 1 154 ? -27.25 -14.641 -1.937 1 74.75 154 ILE A N 1
ATOM 1204 C CA . ILE A 1 154 ? -27.062 -13.203 -1.786 1 74.75 154 ILE A CA 1
ATOM 1205 C C . ILE A 1 154 ? -28.25 -12.461 -2.398 1 74.75 154 ILE A C 1
ATOM 1207 O O . ILE A 1 154 ? -28.656 -12.75 -3.525 1 74.75 154 ILE A O 1
ATOM 1211 N N . PRO A 1 155 ? -28.906 -11.625 -1.557 1 84.62 155 PRO A N 1
ATOM 1212 C CA . PRO A 1 155 ? -29.922 -10.781 -2.205 1 84.62 155 PRO A CA 1
ATOM 1213 C C . PRO A 1 155 ? -29.453 -10.242 -3.557 1 84.62 155 PRO A C 1
ATOM 1215 O O . PRO A 1 155 ? -28.297 -9.812 -3.693 1 84.62 155 PRO A O 1
ATOM 1218 N N . GLY A 1 156 ? -30.328 -10.297 -4.535 1 81.25 156 GLY A N 1
ATOM 1219 C CA . GLY A 1 156 ? -30 -9.961 -5.91 1 81.25 156 GLY A CA 1
ATOM 1220 C C . GLY A 1 156 ? -29.375 -8.578 -6.055 1 81.25 156 GLY A C 1
ATOM 1221 O O . GLY A 1 156 ? -28.422 -8.398 -6.812 1 81.25 156 GLY A O 1
ATOM 1222 N N . ASP A 1 157 ? -29.938 -7.703 -5.277 1 89.06 157 ASP A N 1
ATOM 1223 C CA . ASP A 1 157 ? -29.438 -6.332 -5.375 1 89.06 157 ASP A CA 1
ATOM 1224 C C . ASP A 1 157 ? -28.016 -6.215 -4.824 1 89.06 157 ASP A C 1
ATOM 1226 O O . ASP A 1 157 ? -27.203 -5.465 -5.355 1 89.06 157 ASP A O 1
ATOM 1230 N N . GLN A 1 158 ? -27.719 -6.918 -3.824 1 89.81 158 GLN A N 1
ATOM 1231 C CA . GLN A 1 158 ? -26.391 -6.898 -3.246 1 89.81 158 GLN A CA 1
ATOM 1232 C C . GLN A 1 158 ? -25.375 -7.543 -4.184 1 89.81 158 GLN A C 1
ATOM 1234 O O . GLN A 1 158 ? -24.281 -7.012 -4.383 1 89.81 158 GLN A O 1
ATOM 1239 N N . TRP A 1 159 ? -25.844 -8.5 -4.766 1 85.5 159 TRP A N 1
ATOM 1240 C CA . TRP A 1 159 ? -24.969 -9.18 -5.719 1 85.5 159 TRP A CA 1
ATOM 1241 C C . TRP A 1 159 ? -24.672 -8.281 -6.918 1 85.5 159 TRP A C 1
ATOM 1243 O O . TRP A 1 159 ? -23.547 -8.227 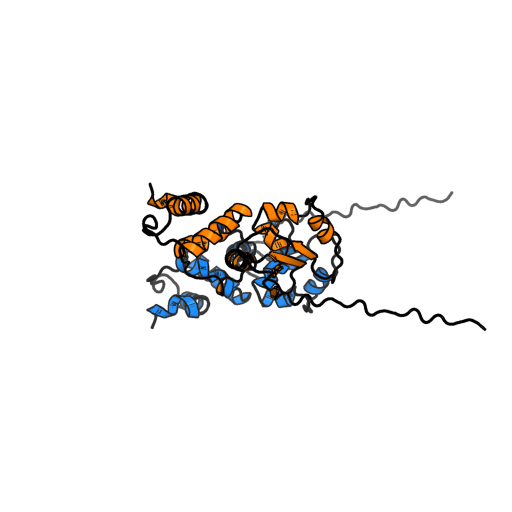-7.395 1 85.5 159 TRP A O 1
ATOM 1253 N N . LEU A 1 160 ? -25.688 -7.645 -7.387 1 85.69 160 LEU A N 1
ATOM 1254 C CA . LEU A 1 160 ? -25.5 -6.738 -8.516 1 85.69 160 LEU A CA 1
ATOM 1255 C C . LEU A 1 160 ? -24.531 -5.617 -8.164 1 85.69 160 LEU A C 1
ATOM 1257 O O . LEU A 1 160 ? -23.703 -5.219 -9 1 85.69 160 LEU A O 1
ATOM 1261 N N . PHE A 1 161 ? -24.609 -5.219 -6.984 1 92.25 161 PHE A N 1
ATOM 1262 C CA . PHE A 1 161 ? -23.734 -4.133 -6.559 1 92.25 161 PHE A CA 1
ATOM 1263 C C . PHE A 1 161 ? -22.281 -4.609 -6.461 1 92.25 161 PHE A C 1
ATOM 1265 O O . PHE A 1 161 ? -21.375 -3.92 -6.914 1 92.25 161 PHE A O 1
ATOM 1272 N N . ILE A 1 162 ? -22.078 -5.762 -5.883 1 91.56 162 ILE A N 1
ATOM 1273 C CA . ILE A 1 162 ? -20.75 -6.355 -5.797 1 91.56 162 ILE A CA 1
ATOM 1274 C C . ILE A 1 162 ? -20.172 -6.531 -7.199 1 91.56 162 ILE A C 1
ATOM 1276 O O . ILE A 1 162 ? -19.031 -6.152 -7.453 1 91.56 162 ILE A O 1
ATOM 1280 N N . ALA A 1 163 ? -21 -7.012 -8.062 1 86.44 163 ALA A N 1
ATOM 1281 C CA . ALA A 1 163 ? -20.562 -7.223 -9.445 1 86.44 163 ALA A CA 1
ATOM 1282 C C . ALA A 1 163 ? -20.219 -5.898 -10.117 1 86.44 163 ALA A C 1
ATOM 1284 O O . ALA A 1 163 ? -19.25 -5.809 -10.867 1 86.44 163 ALA A O 1
ATOM 1285 N N . TYR A 1 164 ? -21.047 -4.969 -9.891 1 90.75 164 TYR A N 1
ATOM 1286 C CA . TYR A 1 164 ? -20.828 -3.641 -10.453 1 90.75 164 TYR A CA 1
ATOM 1287 C C . TYR A 1 164 ? -19.5 -3.053 -9.977 1 90.75 164 TYR A C 1
ATOM 1289 O O . TYR A 1 164 ? -18.734 -2.521 -10.781 1 90.75 164 TYR A O 1
ATOM 1297 N N . VAL A 1 165 ? -19.203 -3.166 -8.688 1 93.5 165 VAL A N 1
ATOM 1298 C CA . VAL A 1 165 ? -18.031 -2.549 -8.086 1 93.5 165 VAL A CA 1
ATOM 1299 C C . VAL A 1 165 ? -16.781 -3.318 -8.5 1 93.5 165 VAL A C 1
ATOM 1301 O O . VAL A 1 165 ? -15.766 -2.719 -8.883 1 93.5 165 VAL A O 1
ATOM 1304 N N . PHE A 1 166 ? -16.875 -4.664 -8.438 1 88.5 166 PHE A N 1
ATOM 1305 C CA . PHE A 1 166 ? -15.664 -5.457 -8.625 1 88.5 166 PHE A CA 1
ATOM 1306 C C . PHE A 1 166 ? -15.625 -6.066 -10.023 1 88.5 166 PHE A C 1
ATOM 1308 O O . PHE A 1 166 ? -14.578 -6.543 -10.469 1 88.5 166 PHE A O 1
ATOM 1315 N N . GLY A 1 167 ? -16.828 -6.508 -10.648 1 73.06 167 GLY A N 1
ATOM 1316 C CA . GLY A 1 167 ? -17.031 -7.262 -11.875 1 73.06 167 GLY A CA 1
ATOM 1317 C C . GLY A 1 167 ? -16.375 -6.621 -13.086 1 73.06 167 GLY A C 1
ATOM 1318 O O . GLY A 1 167 ? -15.922 -7.316 -14 1 73.06 167 GLY A O 1
ATOM 1319 N N . ARG A 1 168 ? -16.641 -5.434 -13.328 1 57 168 ARG A N 1
ATOM 1320 C CA . ARG A 1 168 ? -16.031 -5.016 -14.594 1 57 168 ARG A CA 1
ATOM 1321 C C . ARG A 1 168 ? -14.602 -5.543 -14.711 1 57 168 ARG A C 1
ATOM 1323 O O . ARG A 1 168 ? -14.148 -5.891 -15.805 1 57 168 ARG A O 1
ATOM 1330 N N . GLN A 1 169 ? -13.852 -5.711 -13.758 1 52.44 169 GLN A N 1
ATOM 1331 C CA . GLN A 1 169 ? -12.5 -6.258 -13.867 1 52.44 169 GLN A CA 1
ATOM 1332 C C . GLN A 1 169 ? -12.5 -7.773 -13.703 1 52.44 169 GLN A C 1
ATOM 1334 O O . GLN A 1 169 ? -11.82 -8.484 -14.445 1 52.44 169 GLN A O 1
ATOM 1339 N N . ALA A 1 170 ? -13.133 -8.344 -12.664 1 47.69 170 ALA A N 1
ATOM 1340 C CA . ALA A 1 170 ? -13.016 -9.742 -12.258 1 47.69 170 ALA A CA 1
ATOM 1341 C C . ALA A 1 170 ? -14.078 -10.602 -12.938 1 47.69 170 ALA A C 1
ATOM 1343 O O . ALA A 1 170 ? -13.789 -11.703 -13.414 1 47.69 170 ALA A O 1
ATOM 1344 N N . LEU A 1 171 ? -15.461 -10.344 -12.703 1 45.56 171 LEU A N 1
ATOM 1345 C CA . LEU A 1 171 ? -16.578 -11.273 -12.867 1 45.56 171 LEU A CA 1
ATOM 1346 C C . LEU A 1 171 ? -17.016 -11.367 -14.32 1 45.56 171 LEU A C 1
ATOM 1348 O O . LEU A 1 171 ? -17.734 -12.281 -14.703 1 45.56 171 LEU A O 1
ATOM 1352 N N . PHE A 1 172 ? -16.719 -10.422 -15.023 1 40.38 172 PHE A N 1
ATOM 1353 C CA . PHE A 1 172 ? -17.484 -10.469 -16.266 1 40.38 172 PHE A CA 1
ATOM 1354 C C . PHE A 1 172 ? -17.078 -11.672 -17.109 1 40.38 172 PHE A C 1
ATOM 1356 O O . PHE A 1 172 ? -17.609 -11.891 -18.188 1 40.38 172 PHE A O 1
ATOM 1363 N N . THR A 1 173 ? -16.047 -12.258 -16.766 1 37.66 173 THR A N 1
ATOM 1364 C CA . THR A 1 173 ? -15.867 -13.328 -17.734 1 37.66 173 THR A CA 1
ATOM 1365 C C . THR A 1 173 ? -17.078 -14.266 -17.75 1 37.66 173 THR A C 1
ATOM 1367 O O . THR A 1 173 ? -17.484 -14.75 -18.797 1 37.66 173 THR A O 1
ATOM 1370 N N . GLU A 1 174 ? -17.469 -14.727 -16.578 1 35.56 174 GLU A N 1
ATOM 1371 C CA . GLU A 1 174 ? -18.406 -15.836 -16.703 1 35.56 174 GLU A CA 1
ATOM 1372 C C . GLU A 1 174 ? -19.844 -15.328 -16.812 1 35.56 174 GLU A C 1
ATOM 1374 O O . GLU A 1 174 ? -20.781 -16.125 -16.906 1 35.56 174 GLU A O 1
ATOM 1379 N N . LEU A 1 175 ? -20.047 -14.086 -16.453 1 34.19 175 LEU A N 1
ATOM 1380 C CA . LEU A 1 175 ? -21.484 -13.914 -16.391 1 34.19 175 LEU A CA 1
ATOM 1381 C C . LEU A 1 175 ? -22.094 -13.828 -17.781 1 34.19 175 LEU A C 1
ATOM 1383 O O . LEU A 1 175 ? -23.312 -13.844 -17.938 1 34.19 175 LEU A O 1
ATOM 1387 N N . THR A 1 176 ? -21.375 -13.242 -18.719 1 31.91 176 THR A N 1
ATOM 1388 C CA . THR A 1 176 ? -22.094 -13.281 -20 1 31.91 176 THR A CA 1
ATOM 1389 C C . THR A 1 176 ? -21.891 -14.625 -20.688 1 31.91 176 THR A C 1
ATOM 1391 O O . THR A 1 176 ? -20.891 -15.297 -20.469 1 31.91 176 THR A O 1
ATOM 1394 N N . MET B 1 1 ? 32.969 58.688 -6.039 1 29.02 1 MET B N 1
ATOM 1395 C CA . MET B 1 1 ? 32.75 57.844 -7.191 1 29.02 1 MET B CA 1
ATOM 1396 C C . MET B 1 1 ? 32.594 56.375 -6.762 1 29.02 1 MET B C 1
ATOM 1398 O O . MET B 1 1 ? 33.562 55.719 -6.398 1 29.02 1 MET B O 1
ATOM 1402 N N . TYR B 1 2 ? 31.453 56 -6.043 1 32.41 2 TYR B N 1
ATOM 1403 C CA . TYR B 1 2 ? 31 54.781 -5.391 1 32.41 2 TYR B CA 1
ATOM 1404 C C . TYR B 1 2 ? 30.766 53.656 -6.414 1 32.41 2 TYR B C 1
ATOM 1406 O O . TYR B 1 2 ? 30 53.844 -7.355 1 32.41 2 TYR B O 1
ATOM 1414 N N . SER B 1 3 ? 31.859 52.906 -6.863 1 30.88 3 SER B N 1
ATOM 1415 C CA . SER B 1 3 ? 31.891 51.781 -7.797 1 30.88 3 SER B CA 1
ATOM 1416 C C . SER B 1 3 ? 30.891 50.719 -7.395 1 30.88 3 SER B C 1
ATOM 1418 O O . SER B 1 3 ? 30.938 50.219 -6.273 1 30.88 3 SER B O 1
ATOM 1420 N N . ASN B 1 4 ? 29.672 50.688 -7.965 1 31.58 4 ASN B N 1
ATOM 1421 C CA . ASN B 1 4 ? 28.562 49.75 -7.926 1 31.58 4 ASN B CA 1
ATOM 1422 C C . ASN B 1 4 ? 29 48.375 -8.375 1 31.58 4 ASN B C 1
ATOM 1424 O O . ASN B 1 4 ? 29.25 48.125 -9.562 1 31.58 4 ASN B O 1
ATOM 1428 N N . ALA B 1 5 ? 29.891 47.656 -7.676 1 31.33 5 ALA B N 1
ATOM 1429 C CA . ALA B 1 5 ? 30.25 46.281 -8.031 1 31.33 5 ALA B CA 1
ATOM 1430 C C . ALA B 1 5 ? 29 45.406 -8.195 1 31.33 5 ALA B C 1
ATOM 1432 O O . ALA B 1 5 ? 28.234 45.219 -7.242 1 31.33 5 ALA B O 1
ATOM 1433 N N . VAL B 1 6 ? 28.344 45.469 -9.352 1 32.88 6 VAL B N 1
ATOM 1434 C CA . VAL B 1 6 ? 27.281 44.562 -9.773 1 32.88 6 VAL B CA 1
ATOM 1435 C C . VAL B 1 6 ? 27.703 43.125 -9.531 1 32.88 6 VAL B C 1
ATOM 1437 O O . VAL B 1 6 ? 28.719 42.656 -10.07 1 32.88 6 VAL B O 1
ATOM 1440 N N . ARG B 1 7 ? 27.484 42.562 -8.328 1 28.48 7 ARG B N 1
ATOM 1441 C CA . ARG B 1 7 ? 27.672 41.156 -7.984 1 28.48 7 ARG B CA 1
ATOM 1442 C C . ARG B 1 7 ? 27.156 40.25 -9.094 1 28.48 7 ARG B C 1
ATOM 1444 O O . ARG B 1 7 ? 26 40.375 -9.5 1 28.48 7 ARG B O 1
ATOM 1451 N N . ASP B 1 8 ? 27.984 39.781 -9.984 1 31.98 8 ASP B N 1
ATOM 1452 C CA . ASP B 1 8 ? 27.766 38.812 -11.039 1 31.98 8 ASP B CA 1
ATOM 1453 C C . ASP B 1 8 ? 26.938 37.625 -10.531 1 31.98 8 ASP B C 1
ATOM 1455 O O . ASP B 1 8 ? 27.359 36.906 -9.617 1 31.98 8 ASP B O 1
ATOM 1459 N N . GLN B 1 9 ? 25.609 37.75 -10.328 1 29.92 9 GLN B N 1
ATOM 1460 C CA . GLN B 1 9 ? 24.688 36.656 -10.016 1 29.92 9 GLN B CA 1
ATOM 1461 C C . GLN B 1 9 ? 24.875 35.5 -10.969 1 29.92 9 GLN B C 1
ATOM 1463 O O . GLN B 1 9 ? 24.375 35.5 -12.102 1 29.92 9 GLN B O 1
ATOM 1468 N N . SER B 1 10 ? 26.078 34.875 -11.062 1 34.38 10 SER B N 1
ATOM 1469 C CA . SER B 1 10 ? 26.172 33.656 -11.867 1 34.38 10 SER B CA 1
ATOM 1470 C C . SER B 1 10 ? 24.969 32.75 -11.648 1 34.38 10 SER B C 1
ATOM 1472 O O . SER B 1 10 ? 24.516 32.594 -10.516 1 34.38 10 SER B O 1
ATOM 1474 N N . PRO B 1 11 ? 24.094 32.5 -12.609 1 34.5 11 PRO B N 1
ATOM 1475 C CA . PRO B 1 11 ? 22.906 31.672 -12.461 1 34.5 11 PRO B CA 1
ATOM 1476 C C . PRO B 1 11 ? 23.219 30.328 -11.805 1 34.5 11 PRO B C 1
ATOM 1478 O O . PRO B 1 11 ? 24.25 29.719 -12.094 1 34.5 11 PRO B O 1
ATOM 1481 N N . ARG B 1 12 ? 22.953 30.031 -10.547 1 33.5 12 ARG B N 1
ATOM 1482 C CA . ARG B 1 12 ? 22.891 28.672 -10 1 33.5 12 ARG B CA 1
ATOM 1483 C C . ARG B 1 12 ? 22.375 27.688 -11.039 1 33.5 12 ARG B C 1
ATOM 1485 O O . ARG B 1 12 ? 21.219 27.75 -11.453 1 33.5 12 ARG B O 1
ATOM 1492 N N . ALA B 1 13 ? 23.109 27.25 -12.062 1 35.78 13 ALA B N 1
ATOM 1493 C CA . ALA B 1 13 ? 22.828 26.188 -13.023 1 35.78 13 ALA B CA 1
ATOM 1494 C C . ALA B 1 13 ? 22.156 25 -12.336 1 35.78 13 ALA B C 1
ATOM 1496 O O . ALA B 1 13 ? 22.734 24.375 -11.438 1 35.78 13 ALA B O 1
ATOM 1497 N N . SER B 1 14 ? 20.859 24.938 -11.992 1 37.69 14 SER B N 1
ATOM 1498 C CA . SER B 1 14 ? 20.141 23.703 -11.711 1 37.69 14 SER B CA 1
ATOM 1499 C C . SER B 1 14 ? 20.641 22.562 -12.617 1 37.69 14 SER B C 1
ATOM 1501 O O . SER B 1 14 ? 20.469 22.625 -13.836 1 37.69 14 SER B O 1
ATOM 1503 N N . VAL B 1 15 ? 21.766 22.062 -12.586 1 36.62 15 VAL B N 1
ATOM 1504 C CA . VAL B 1 15 ? 22.141 20.844 -13.305 1 36.62 15 VAL B CA 1
ATOM 1505 C C . VAL B 1 15 ? 20.938 19.922 -13.453 1 36.62 15 VAL B C 1
ATOM 1507 O O . VAL B 1 15 ? 20.406 19.438 -12.461 1 36.62 15 VAL B O 1
ATOM 1510 N N . SER B 1 16 ? 19.938 20.109 -14.258 1 43.38 16 SER B N 1
ATOM 1511 C CA . SER B 1 16 ? 18.953 19.172 -14.773 1 43.38 16 SER B CA 1
ATOM 1512 C C . SER B 1 16 ? 19.531 17.766 -14.914 1 43.38 16 SER B C 1
ATOM 1514 O O . SER B 1 16 ? 20.375 17.531 -15.789 1 43.38 16 SER B O 1
ATOM 1516 N N . SER B 1 17 ? 20.156 17.109 -13.984 1 52.06 17 SER B N 1
ATOM 1517 C CA . SER B 1 17 ? 20.609 15.727 -14.195 1 52.06 17 SER B CA 1
ATOM 1518 C C . SER B 1 17 ? 19.656 14.969 -15.117 1 52.06 17 SER B C 1
ATOM 1520 O O . SER B 1 17 ? 18.422 15.047 -14.953 1 52.06 17 SER B O 1
ATOM 1522 N N . ASN B 1 18 ? 19.922 14.867 -16.359 1 63.44 18 ASN B N 1
ATOM 1523 C CA . ASN B 1 18 ? 19.391 14.062 -17.453 1 63.44 18 ASN B CA 1
ATOM 1524 C C . ASN B 1 18 ? 19.047 12.648 -17 1 63.44 18 ASN B C 1
ATOM 1526 O O . ASN B 1 18 ? 19.016 11.719 -17.812 1 63.44 18 ASN B O 1
ATOM 1530 N N . VAL B 1 19 ? 19.062 12.453 -15.703 1 70.62 19 VAL B N 1
ATOM 1531 C CA . VAL B 1 19 ? 18.734 11.086 -15.305 1 70.62 19 VAL B CA 1
ATOM 1532 C C . VAL B 1 19 ? 17.234 10.859 -15.398 1 70.62 19 VAL B C 1
ATOM 1534 O O . VAL B 1 19 ? 16.453 11.625 -14.844 1 70.62 19 VAL B O 1
ATOM 1537 N N . PRO B 1 20 ? 16.828 9.961 -16.234 1 83.25 20 PRO B N 1
ATOM 1538 C CA . PRO B 1 20 ? 15.406 9.641 -16.297 1 83.25 20 PRO B CA 1
ATOM 1539 C C . PRO B 1 20 ? 14.805 9.328 -14.93 1 83.25 20 PRO B C 1
ATOM 1541 O O . PRO B 1 20 ? 15.422 8.625 -14.125 1 83.25 20 PRO B O 1
ATOM 1544 N N . THR B 1 21 ? 13.805 10.016 -14.57 1 92.12 21 THR B N 1
ATOM 1545 C CA . THR B 1 21 ? 13.156 9.828 -13.281 1 92.12 21 THR B CA 1
ATOM 1546 C C . THR B 1 21 ? 11.828 9.086 -13.445 1 92.12 21 THR B C 1
ATOM 1548 O O . THR B 1 21 ? 11 9.477 -14.266 1 92.12 21 THR B O 1
ATOM 1551 N N . VAL B 1 22 ? 11.664 7.961 -12.766 1 96.06 22 VAL B N 1
ATOM 1552 C CA . VAL B 1 22 ? 10.367 7.301 -12.648 1 96.06 22 VAL B CA 1
ATOM 1553 C C . VAL B 1 22 ? 9.68 7.738 -11.359 1 96.06 22 VAL B C 1
ATOM 1555 O O . VAL B 1 22 ? 10.266 7.648 -10.273 1 96.06 22 VAL B O 1
ATOM 1558 N N . GLN B 1 23 ? 8.5 8.25 -11.531 1 97.62 23 GLN B N 1
ATOM 1559 C CA . GLN B 1 23 ? 7.766 8.734 -10.367 1 97.62 23 GLN B CA 1
ATOM 1560 C C . GLN B 1 23 ? 6.812 7.668 -9.836 1 97.62 23 GLN B C 1
ATOM 1562 O O . GLN B 1 23 ? 5.797 7.363 -10.469 1 97.62 23 GLN B O 1
ATOM 1567 N N . PHE B 1 24 ? 7.113 7.105 -8.727 1 98.25 24 PHE B N 1
ATOM 1568 C CA . PHE B 1 24 ? 6.195 6.199 -8.039 1 98.25 24 PHE B CA 1
ATOM 1569 C C . PHE B 1 24 ? 5.258 6.973 -7.121 1 98.25 24 PHE B C 1
ATOM 1571 O O . PHE B 1 24 ? 4.141 6.531 -6.855 1 98.25 24 PHE B O 1
ATOM 1578 N N . ASP B 1 25 ? 5.789 8.039 -6.633 1 97.69 25 ASP B N 1
ATOM 1579 C CA . ASP B 1 25 ? 5.016 9.008 -5.863 1 97.69 25 ASP B CA 1
ATOM 1580 C C . ASP B 1 25 ? 5.348 10.438 -6.285 1 97.69 25 ASP B C 1
ATOM 1582 O O . ASP B 1 25 ? 6.43 10.945 -5.98 1 97.69 25 ASP B O 1
ATOM 1586 N N . PRO B 1 26 ? 4.449 11.102 -6.926 1 93.19 26 PRO B N 1
ATOM 1587 C CA . PRO B 1 26 ? 4.746 12.453 -7.395 1 93.19 26 PRO B CA 1
ATOM 1588 C C . PRO B 1 26 ? 5.008 13.43 -6.25 1 93.19 26 PRO B C 1
ATOM 1590 O O . PRO B 1 26 ? 5.68 14.445 -6.441 1 93.19 26 PRO B O 1
ATOM 1593 N N . ASP B 1 27 ? 4.508 13.094 -5.062 1 92.62 27 ASP B N 1
ATOM 1594 C CA . ASP B 1 27 ? 4.742 13.93 -3.895 1 92.62 27 ASP B CA 1
ATOM 1595 C C . ASP B 1 27 ? 5.844 13.352 -3.01 1 92.62 27 ASP B C 1
ATOM 1597 O O . ASP B 1 27 ? 6 13.758 -1.856 1 92.62 27 ASP B O 1
ATOM 1601 N N . GLY B 1 28 ? 6.523 12.391 -3.539 1 95.75 28 GLY B N 1
ATOM 1602 C CA . GLY B 1 28 ? 7.57 11.727 -2.779 1 95.75 28 GLY B CA 1
ATOM 1603 C C . GLY B 1 28 ? 8.664 12.672 -2.316 1 95.75 28 GLY B C 1
ATOM 1604 O O . GLY B 1 28 ? 8.977 13.648 -3.004 1 95.75 28 GLY B O 1
ATOM 1605 N N . ASP B 1 29 ? 9.328 12.312 -1.249 1 95.25 29 ASP B N 1
ATOM 1606 C CA . ASP B 1 29 ? 10.305 13.18 -0.605 1 95.25 29 ASP B CA 1
ATOM 1607 C C . ASP B 1 29 ? 11.719 12.633 -0.765 1 95.25 29 ASP B C 1
ATOM 1609 O O . ASP B 1 29 ? 12.68 13.219 -0.261 1 95.25 29 ASP B O 1
ATOM 1613 N N . VAL B 1 30 ? 11.867 11.531 -1.51 1 96.81 30 VAL B N 1
ATOM 1614 C CA . VAL B 1 30 ? 13.172 10.914 -1.703 1 96.81 30 VAL B CA 1
ATOM 1615 C C . VAL B 1 30 ? 13.359 10.547 -3.176 1 96.81 30 VAL B C 1
ATOM 1617 O O . VAL B 1 30 ? 12.438 10.047 -3.82 1 96.81 30 VAL B O 1
ATOM 1620 N N . PHE B 1 31 ? 14.484 10.812 -3.668 1 96.62 31 PHE B N 1
ATOM 1621 C CA . PHE B 1 31 ? 14.977 10.203 -4.898 1 96.62 31 PHE B CA 1
ATOM 1622 C C . PHE B 1 31 ? 15.961 9.078 -4.59 1 96.62 31 PHE B C 1
ATOM 1624 O O . PHE B 1 31 ? 17.016 9.32 -4 1 96.62 31 PHE B O 1
ATOM 1631 N N . LEU B 1 32 ? 15.586 7.875 -4.93 1 96.81 32 LEU B N 1
ATOM 1632 C CA . LEU B 1 32 ? 16.547 6.781 -4.91 1 96.81 32 LEU B CA 1
ATOM 1633 C C . LEU B 1 32 ? 17.359 6.75 -6.199 1 96.81 32 LEU B C 1
ATOM 1635 O O . LEU B 1 32 ? 16.797 6.648 -7.289 1 96.81 32 LEU B O 1
ATOM 1639 N N . VAL B 1 33 ? 18.609 6.84 -6.09 1 95.25 33 VAL B N 1
ATOM 1640 C CA . VAL B 1 33 ? 19.516 6.816 -7.242 1 95.25 33 VAL B CA 1
ATOM 1641 C C . VAL B 1 33 ? 20.203 5.457 -7.34 1 95.25 33 VAL B C 1
ATOM 1643 O O . VAL B 1 33 ? 20.906 5.043 -6.41 1 95.25 33 VAL B O 1
ATOM 1646 N N . ILE B 1 34 ? 19.922 4.793 -8.422 1 94 34 ILE B N 1
ATOM 1647 C CA . ILE B 1 34 ? 20.406 3.432 -8.617 1 94 34 ILE B CA 1
ATOM 1648 C C . ILE B 1 34 ? 21.375 3.396 -9.797 1 94 34 ILE B C 1
ATOM 1650 O O . ILE B 1 34 ? 21 3.693 -10.93 1 94 34 ILE B O 1
ATOM 1654 N N . PRO B 1 35 ? 22.547 2.955 -9.555 1 87.19 35 PRO B N 1
ATOM 1655 C CA . PRO B 1 35 ? 23.469 2.77 -10.68 1 87.19 35 PRO B CA 1
ATOM 1656 C C . PRO B 1 35 ? 23.094 1.586 -11.57 1 87.19 35 PRO B C 1
ATOM 1658 O O . PRO B 1 35 ? 22.594 0.574 -11.07 1 87.19 35 PRO B O 1
ATOM 1661 N N . SER B 1 36 ? 22.859 1.747 -12.781 1 71 36 SER B N 1
ATOM 1662 C CA . SER B 1 36 ? 22.578 0.637 -13.688 1 71 36 SER B CA 1
ATOM 1663 C C . SER B 1 36 ? 23.859 -0.097 -14.07 1 71 36 SER B C 1
ATOM 1665 O O . SER B 1 36 ? 24.844 0.527 -14.492 1 71 36 SER B O 1
ATOM 1667 N N . GLU B 1 37 ? 23.859 -1.341 -13.656 1 60.06 37 GLU B N 1
ATOM 1668 C CA . GLU B 1 37 ? 25.062 -2.143 -13.883 1 60.06 37 GLU B CA 1
ATOM 1669 C C . GLU B 1 37 ? 25.531 -2.014 -15.328 1 60.06 37 GLU B C 1
ATOM 1671 O O . GLU B 1 37 ? 24.75 -2.143 -16.266 1 60.06 37 GLU B O 1
ATOM 1676 N N . GLY B 1 38 ? 26.828 -1.986 -15.461 1 57.5 38 GLY B N 1
ATOM 1677 C CA . GLY B 1 38 ? 27.547 -2.076 -16.719 1 57.5 38 GLY B CA 1
ATOM 1678 C C . GLY B 1 38 ? 27.438 -0.824 -17.562 1 57.5 38 GLY B C 1
ATOM 1679 O O . GLY B 1 38 ? 28.031 -0.735 -18.641 1 57.5 38 GLY B O 1
ATOM 1680 N N . THR B 1 39 ? 26.406 -0.056 -17.234 1 60.22 39 THR B N 1
ATOM 1681 C CA . THR B 1 39 ? 26.344 1.169 -18.031 1 60.22 39 THR B CA 1
ATOM 1682 C C . THR B 1 39 ? 26.594 2.393 -17.156 1 60.22 39 THR B C 1
ATOM 1684 O O . THR B 1 39 ? 26.594 2.287 -15.922 1 60.22 39 THR B O 1
ATOM 1687 N N . ALA B 1 40 ? 27.078 3.352 -17.625 1 65.19 40 ALA B N 1
ATOM 1688 C CA . ALA B 1 40 ? 27.188 4.68 -17.016 1 65.19 40 ALA B CA 1
ATOM 1689 C C . ALA B 1 40 ? 25.797 5.273 -16.766 1 65.19 40 ALA B C 1
ATOM 1691 O O . ALA B 1 40 ? 25.688 6.422 -16.328 1 65.19 40 ALA B O 1
ATOM 1692 N N . HIS B 1 41 ? 24.844 4.25 -16.828 1 76.44 41 HIS B N 1
ATOM 1693 C CA . HIS B 1 41 ? 23.5 4.828 -16.734 1 76.44 41 HIS B CA 1
ATOM 1694 C C . HIS B 1 41 ? 22.969 4.746 -15.305 1 76.44 41 HIS B C 1
ATOM 1696 O O . HIS B 1 41 ? 23.344 3.852 -14.547 1 76.44 41 HIS B O 1
ATOM 1702 N N . THR B 1 42 ? 22.438 5.727 -14.781 1 88.31 42 THR B N 1
ATOM 1703 C CA . THR B 1 42 ? 21.797 5.883 -13.477 1 88.31 42 THR B CA 1
ATOM 1704 C C . THR B 1 42 ? 20.312 6.176 -13.625 1 88.31 42 THR B C 1
ATOM 1706 O O . THR B 1 42 ? 19.906 6.91 -14.531 1 88.31 42 THR B O 1
ATOM 1709 N N . VAL B 1 43 ? 19.547 5.375 -12.875 1 93.06 43 VAL B N 1
ATOM 1710 C CA . VAL B 1 43 ? 18.125 5.68 -12.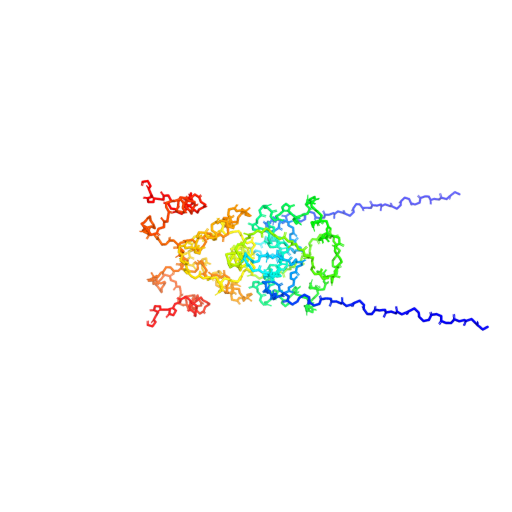875 1 93.06 43 VAL B CA 1
ATOM 1711 C C . VAL B 1 43 ? 17.719 6.27 -11.523 1 93.06 43 VAL B C 1
ATOM 1713 O O . VAL B 1 43 ? 18.359 5.988 -10.5 1 93.06 43 VAL B O 1
ATOM 1716 N N . ARG B 1 44 ? 16.688 7.062 -11.57 1 95.19 44 ARG B N 1
ATOM 1717 C CA . ARG B 1 44 ? 16.188 7.734 -10.375 1 95.19 44 ARG B CA 1
ATOM 1718 C C . ARG B 1 44 ? 14.711 7.414 -10.141 1 95.19 44 ARG B C 1
ATOM 1720 O O . ARG B 1 44 ? 13.906 7.461 -11.07 1 95.19 44 ARG B O 1
ATOM 1727 N N . PHE B 1 45 ? 14.398 7.047 -8.914 1 97.81 45 PHE B N 1
ATOM 1728 C CA . PHE B 1 45 ? 13.031 6.754 -8.516 1 97.81 45 PHE B CA 1
ATOM 1729 C C . PHE B 1 45 ? 12.547 7.738 -7.457 1 97.81 45 PHE B C 1
ATOM 1731 O O . PHE B 1 45 ? 13.18 7.883 -6.406 1 97.81 45 PHE B O 1
ATOM 1738 N N . GLN B 1 46 ? 11.508 8.438 -7.766 1 98.25 46 GLN B N 1
ATOM 1739 C CA . GLN B 1 46 ? 10.898 9.289 -6.754 1 98.25 46 GLN B CA 1
ATOM 1740 C C . GLN B 1 46 ? 9.906 8.5 -5.895 1 98.25 46 GLN B C 1
ATOM 1742 O O . GLN B 1 46 ? 8.938 7.945 -6.414 1 98.25 46 GLN B O 1
ATOM 1747 N N . VAL B 1 47 ? 10.164 8.516 -4.562 1 98.38 47 VAL B N 1
ATOM 1748 C CA . VAL B 1 47 ? 9.414 7.652 -3.656 1 98.38 47 VAL B CA 1
ATOM 1749 C C . VAL B 1 47 ? 9.086 8.406 -2.373 1 98.38 47 VAL B C 1
ATOM 1751 O O . VAL B 1 47 ? 9.547 9.539 -2.178 1 98.38 47 VAL B O 1
ATOM 1754 N N . ASN B 1 48 ? 8.203 7.84 -1.617 1 97.31 48 ASN B N 1
ATOM 1755 C CA . ASN B 1 48 ? 7.828 8.367 -0.311 1 97.31 48 ASN B CA 1
ATOM 1756 C C . ASN B 1 48 ? 8.539 7.633 0.82 1 97.31 48 ASN B C 1
ATOM 1758 O O . ASN B 1 48 ? 8.406 6.414 0.954 1 97.31 48 ASN B O 1
ATOM 1762 N N . SER B 1 49 ? 9.281 8.375 1.624 1 96.62 49 SER B N 1
ATOM 1763 C CA . SER B 1 49 ? 10.078 7.762 2.684 1 96.62 49 SER B CA 1
ATOM 1764 C C . SER B 1 49 ? 9.195 7.02 3.678 1 96.62 49 SER B C 1
ATOM 1766 O O . SER B 1 49 ? 9.57 5.953 4.172 1 96.62 49 SER B O 1
ATOM 1768 N N . HIS B 1 50 ? 8.008 7.531 3.928 1 95.62 50 HIS B N 1
ATOM 1769 C CA . HIS B 1 50 ? 7.117 6.887 4.887 1 95.62 50 HIS B CA 1
ATOM 1770 C C . HIS B 1 50 ? 6.637 5.535 4.367 1 95.62 50 HIS B C 1
ATOM 1772 O O . HIS B 1 50 ? 6.609 4.551 5.109 1 95.62 50 HIS B O 1
ATOM 1778 N N . SER B 1 51 ? 6.234 5.449 3.137 1 97.94 51 SER B N 1
ATOM 1779 C CA . SER B 1 51 ? 5.82 4.18 2.543 1 97.94 51 SER B CA 1
ATOM 1780 C C . SER B 1 51 ? 6.945 3.154 2.588 1 97.94 51 SER B C 1
ATOM 1782 O O . SER B 1 51 ? 6.707 1.976 2.865 1 97.94 51 SER B O 1
ATOM 1784 N N . LEU B 1 52 ? 8.156 3.633 2.316 1 98 52 LEU B N 1
ATOM 1785 C CA . LEU B 1 52 ? 9.312 2.744 2.406 1 98 52 LEU B CA 1
ATOM 1786 C C . LEU B 1 52 ? 9.477 2.209 3.826 1 98 52 LEU B C 1
ATOM 1788 O O . LEU B 1 52 ? 9.758 1.024 4.02 1 98 52 LEU B O 1
ATOM 1792 N N . CYS B 1 53 ? 9.266 3.057 4.773 1 97 53 CYS B N 1
ATOM 1793 C CA . CYS B 1 53 ? 9.422 2.672 6.172 1 97 53 CYS B CA 1
ATOM 1794 C C . CYS B 1 53 ? 8.383 1.626 6.562 1 97 53 CYS B C 1
ATOM 1796 O O . CYS B 1 53 ? 8.664 0.735 7.367 1 97 53 CYS B O 1
ATOM 1798 N N . LEU B 1 54 ? 7.18 1.727 6.027 1 97.75 54 LEU B N 1
ATOM 1799 C CA . LEU B 1 54 ? 6.133 0.762 6.348 1 97.75 54 LEU B CA 1
ATOM 1800 C C . LEU B 1 54 ? 6.48 -0.619 5.805 1 97.75 54 LEU B C 1
ATOM 1802 O O . LEU B 1 54 ? 6.137 -1.636 6.41 1 97.75 54 LEU B O 1
ATOM 1806 N N . ALA B 1 55 ? 7.188 -0.666 4.734 1 98.19 55 ALA B N 1
ATOM 1807 C CA . ALA B 1 55 ? 7.359 -1.906 3.986 1 98.19 55 ALA B CA 1
ATOM 1808 C C . ALA B 1 55 ? 8.672 -2.592 4.352 1 98.19 55 ALA B C 1
ATOM 1810 O O . ALA B 1 55 ? 8.852 -3.781 4.086 1 98.19 55 ALA B O 1
ATOM 1811 N N . SER B 1 56 ? 9.648 -1.859 4.938 1 98.12 56 SER B N 1
ATOM 1812 C CA . SER B 1 56 ? 11.016 -2.35 5.055 1 98.12 56 SER B CA 1
ATOM 1813 C C . SER B 1 56 ? 11.648 -1.902 6.371 1 98.12 56 SER B C 1
ATOM 1815 O O . SER B 1 56 ? 11.727 -0.705 6.652 1 98.12 56 SER B O 1
ATOM 1817 N N . SER B 1 57 ? 12.141 -2.805 7.141 1 97.25 57 SER B N 1
ATOM 1818 C CA . SER B 1 57 ? 12.859 -2.455 8.367 1 97.25 57 SER B CA 1
ATOM 1819 C C . SER B 1 57 ? 14.164 -1.728 8.055 1 97.25 57 SER B C 1
ATOM 1821 O O . SER B 1 57 ? 14.609 -0.882 8.828 1 97.25 57 SER B O 1
ATOM 1823 N N . VAL B 1 58 ? 14.781 -2.064 6.934 1 96.75 58 VAL B N 1
ATOM 1824 C CA . VAL B 1 58 ? 16.016 -1.426 6.508 1 96.75 58 VAL B CA 1
ATOM 1825 C C . VAL B 1 58 ? 15.758 0.041 6.176 1 96.75 58 VAL B C 1
ATOM 1827 O O . VAL B 1 58 ? 16.453 0.931 6.676 1 96.75 58 VAL B O 1
ATOM 1830 N N . PHE B 1 59 ? 14.758 0.293 5.395 1 96.56 59 PHE B N 1
ATOM 1831 C CA . PHE B 1 59 ? 14.43 1.676 5.07 1 96.56 59 PHE B CA 1
ATOM 1832 C C . PHE B 1 59 ? 13.883 2.402 6.293 1 96.56 59 PHE B C 1
ATOM 1834 O O . PHE B 1 59 ? 14.094 3.609 6.445 1 96.56 59 PHE B O 1
ATOM 1841 N N . HIS B 1 60 ? 13.203 1.662 7.156 1 96.19 60 HIS B N 1
ATOM 1842 C CA . HIS B 1 60 ? 12.766 2.273 8.406 1 96.19 60 HIS B CA 1
ATOM 1843 C C . HIS B 1 60 ? 13.961 2.744 9.234 1 96.19 60 HIS B C 1
ATOM 1845 O O . HIS B 1 60 ? 13.922 3.828 9.82 1 96.19 60 HIS B O 1
ATOM 1851 N N . ALA B 1 61 ? 14.992 1.992 9.281 1 94.81 61 ALA B N 1
ATOM 1852 C CA . ALA B 1 61 ? 16.219 2.385 9.984 1 94.81 61 ALA B CA 1
ATOM 1853 C C . ALA B 1 61 ? 16.875 3.584 9.312 1 94.81 61 ALA B C 1
ATOM 1855 O O . ALA B 1 61 ? 17.5 4.414 9.977 1 94.81 61 ALA B O 1
ATOM 1856 N N . MET B 1 62 ? 16.703 3.727 8.047 1 93.25 62 MET B N 1
ATOM 1857 C CA . MET B 1 62 ? 17.344 4.773 7.27 1 93.25 62 MET B CA 1
ATOM 1858 C C . MET B 1 62 ? 16.562 6.082 7.355 1 93.25 62 MET B C 1
ATOM 1860 O O . MET B 1 62 ? 17.156 7.156 7.449 1 93.25 62 MET B O 1
ATOM 1864 N N . PHE B 1 63 ? 15.234 5.945 7.371 1 93.56 63 PHE B N 1
ATOM 1865 C CA . PHE B 1 63 ? 14.422 7.137 7.164 1 93.56 63 PHE B CA 1
ATOM 1866 C C . PHE B 1 63 ? 13.539 7.406 8.375 1 93.56 63 PHE B C 1
ATOM 1868 O O . PHE B 1 63 ? 12.969 8.492 8.508 1 93.56 63 PHE B O 1
ATOM 1875 N N . GLY B 1 64 ? 13.297 6.48 9.195 1 89.81 64 GLY B N 1
ATOM 1876 C CA . GLY B 1 64 ? 12.328 6.598 10.273 1 89.81 64 GLY B CA 1
ATOM 1877 C C . GLY B 1 64 ? 12.688 7.676 11.281 1 89.81 64 GLY B C 1
ATOM 1878 O O . GLY B 1 64 ? 13.758 8.281 11.195 1 89.81 64 GLY B O 1
ATOM 1879 N N . ALA B 1 65 ? 11.797 7.852 12.195 1 82.19 65 ALA B N 1
ATOM 1880 C CA . ALA B 1 65 ? 11.891 8.938 13.172 1 82.19 65 ALA B CA 1
ATOM 1881 C C . ALA B 1 65 ? 13.141 8.797 14.031 1 82.19 65 ALA B C 1
ATOM 1883 O O . ALA B 1 65 ? 13.75 9.797 14.43 1 82.19 65 ALA B O 1
ATOM 1884 N N . ASN B 1 66 ? 13.586 7.582 14.258 1 82.69 66 ASN B N 1
ATOM 1885 C CA . ASN B 1 66 ? 14.727 7.344 15.133 1 82.69 66 ASN B CA 1
ATOM 1886 C C . ASN B 1 66 ? 16 7.055 14.336 1 82.69 66 ASN B C 1
ATOM 1888 O O . ASN B 1 66 ? 16.984 6.578 14.891 1 82.69 66 ASN B O 1
ATOM 1892 N N . ALA B 1 67 ? 15.844 7.34 13.055 1 84.69 67 ALA B N 1
ATOM 1893 C CA . ALA B 1 67 ? 17 7.074 12.195 1 84.69 67 ALA B CA 1
ATOM 1894 C C . ALA B 1 67 ? 18.188 7.941 12.586 1 84.69 67 ALA B C 1
ATOM 1896 O O . ALA B 1 67 ? 18.031 9.125 12.898 1 84.69 67 ALA B O 1
ATOM 1897 N N . THR B 1 68 ? 19.344 7.328 12.625 1 82.5 68 THR B N 1
ATOM 1898 C CA . THR B 1 68 ? 20.562 8.039 13.008 1 82.5 68 THR B CA 1
ATOM 1899 C C . THR B 1 68 ? 21.406 8.344 11.781 1 82.5 68 THR B C 1
ATOM 1901 O O . THR B 1 68 ? 22.422 9.055 11.875 1 82.5 68 THR B O 1
ATOM 1904 N N . PHE B 1 69 ? 20.922 7.914 10.672 1 83.5 69 PHE B N 1
ATOM 1905 C CA . PHE B 1 69 ? 21.641 8.172 9.438 1 83.5 69 PHE B CA 1
ATOM 1906 C C . PHE B 1 69 ? 21.438 9.609 8.977 1 83.5 69 PHE B C 1
ATOM 1908 O O . PHE B 1 69 ? 20.406 10.219 9.266 1 83.5 69 PHE B O 1
ATOM 1915 N N . LYS B 1 70 ? 22.422 10.078 8.25 1 85.25 70 LYS B N 1
ATOM 1916 C CA . LYS B 1 70 ? 22.391 11.445 7.746 1 85.25 70 LYS B CA 1
ATOM 1917 C C . LYS B 1 70 ? 21.125 11.703 6.93 1 85.25 70 LYS B C 1
ATOM 1919 O O . LYS B 1 70 ? 20.531 12.781 7.004 1 85.25 70 LYS B O 1
ATOM 1924 N N . GLU B 1 71 ? 20.734 10.703 6.227 1 84.12 71 GLU B N 1
ATOM 1925 C CA . GLU B 1 71 ? 19.578 10.828 5.359 1 84.12 71 GLU B CA 1
ATOM 1926 C C . GLU B 1 71 ? 18.297 11.047 6.18 1 84.12 71 GLU B C 1
ATOM 1928 O O . GLU B 1 71 ? 17.453 11.859 5.809 1 84.12 71 GLU B O 1
ATOM 1933 N N . GLY B 1 72 ? 18.188 10.242 7.211 1 84.81 72 GLY B N 1
ATOM 1934 C CA . GLY B 1 72 ? 17.047 10.414 8.094 1 84.81 72 GLY B CA 1
ATOM 1935 C C . GLY B 1 72 ? 16.969 11.797 8.719 1 84.81 72 GLY B C 1
ATOM 1936 O O . GLY B 1 72 ? 15.898 12.398 8.781 1 84.81 72 GLY B O 1
ATOM 1937 N N . ASN B 1 73 ? 18.094 12.266 9.094 1 83.5 73 ASN B N 1
ATOM 1938 C CA . ASN B 1 73 ? 18.156 13.609 9.648 1 83.5 73 ASN B CA 1
ATOM 1939 C C . ASN B 1 73 ? 17.75 14.656 8.617 1 83.5 73 ASN B C 1
ATOM 1941 O O . ASN B 1 73 ? 17.016 15.602 8.938 1 83.5 73 ASN B O 1
ATOM 1945 N N . ALA B 1 74 ? 18.234 14.484 7.445 1 84.31 74 ALA B N 1
ATOM 1946 C CA . ALA B 1 74 ? 17.906 15.414 6.375 1 84.31 74 ALA B CA 1
ATOM 1947 C C . ALA B 1 74 ? 16.406 15.445 6.125 1 84.31 74 ALA B C 1
ATOM 1949 O O . ALA B 1 74 ? 15.82 16.516 5.902 1 84.31 74 ALA B O 1
ATOM 1950 N N . LEU B 1 75 ? 15.805 14.359 6.191 1 86.19 75 LEU B N 1
ATOM 1951 C CA . LEU B 1 75 ? 14.367 14.258 5.945 1 86.19 75 LEU B CA 1
ATOM 1952 C C . LEU B 1 75 ? 13.578 14.938 7.051 1 86.19 75 LEU B C 1
ATOM 1954 O O . LEU B 1 75 ? 12.609 15.656 6.777 1 86.19 75 LEU B O 1
ATOM 1958 N N . ARG B 1 76 ? 13.961 14.734 8.227 1 82.25 76 ARG B N 1
ATOM 1959 C CA . ARG B 1 76 ? 13.25 15.289 9.375 1 82.25 76 ARG B CA 1
ATOM 1960 C C . ARG B 1 76 ? 13.383 16.812 9.43 1 82.25 76 ARG B C 1
ATOM 1962 O O . ARG B 1 76 ? 12.477 17.5 9.891 1 82.25 76 ARG B O 1
ATOM 1969 N N . ASN B 1 77 ? 14.492 17.266 8.953 1 80.69 77 ASN B N 1
ATOM 1970 C CA . ASN B 1 77 ? 14.766 18.688 9.031 1 80.69 77 ASN B CA 1
ATOM 1971 C C . ASN B 1 77 ? 14.352 19.406 7.75 1 80.69 77 ASN B C 1
ATOM 1973 O O . ASN B 1 77 ? 14.656 20.594 7.578 1 80.69 77 ASN B O 1
ATOM 1977 N N . ARG B 1 78 ? 13.75 18.672 6.973 1 81.31 78 ARG B N 1
ATOM 1978 C CA . ARG B 1 78 ? 13.352 19.266 5.699 1 81.31 78 ARG B CA 1
ATOM 1979 C C . ARG B 1 78 ? 12.148 20.172 5.867 1 81.31 78 ARG B C 1
ATOM 1981 O O . ARG B 1 78 ? 11.203 19.844 6.594 1 81.31 78 ARG B O 1
ATOM 1988 N N . ASP B 1 79 ? 12.18 21.328 5.215 1 76.69 79 ASP B N 1
ATOM 1989 C CA . ASP B 1 79 ? 11.039 22.234 5.188 1 76.69 79 ASP B CA 1
ATOM 1990 C C . ASP B 1 79 ? 9.977 21.75 4.195 1 76.69 79 ASP B C 1
ATOM 1992 O O . ASP B 1 79 ? 10.305 21.078 3.215 1 76.69 79 ASP B O 1
ATOM 1996 N N . ALA B 1 80 ? 8.773 22.172 4.629 1 71.5 80 ALA B N 1
ATOM 1997 C CA . ALA B 1 80 ? 7.719 21.938 3.652 1 71.5 80 ALA B CA 1
ATOM 1998 C C . ALA B 1 80 ? 8.055 22.578 2.309 1 71.5 80 ALA B C 1
ATOM 2000 O O . ALA B 1 80 ? 8.57 23.703 2.26 1 71.5 80 ALA B O 1
ATOM 2001 N N . GLY B 1 81 ? 8.008 21.844 1.278 1 77.62 81 GLY B N 1
ATOM 2002 C CA . GLY B 1 81 ? 8.234 22.406 -0.046 1 77.62 81 GLY B CA 1
ATOM 2003 C C . GLY B 1 81 ? 9.641 22.156 -0.568 1 77.62 81 GLY B C 1
ATOM 2004 O O . GLY B 1 81 ? 9.938 22.438 -1.729 1 77.62 81 GLY B O 1
ATOM 2005 N N . SER B 1 82 ? 10.531 21.797 0.339 1 86.44 82 SER B N 1
ATOM 2006 C CA . SER B 1 82 ? 11.875 21.469 -0.119 1 86.44 82 SER B CA 1
ATOM 2007 C C . SER B 1 82 ? 11.852 20.328 -1.132 1 86.44 82 SER B C 1
ATOM 2009 O O . SER B 1 82 ? 10.977 19.469 -1.08 1 86.44 82 SER B O 1
ATOM 2011 N N . PRO B 1 83 ? 12.789 20.422 -2.057 1 91.12 83 PRO B N 1
ATOM 2012 C CA . PRO B 1 83 ? 12.883 19.281 -2.982 1 91.12 83 PRO B CA 1
ATOM 2013 C C . PRO B 1 83 ? 13.211 17.969 -2.277 1 91.12 83 PRO B C 1
ATOM 2015 O O . PRO B 1 83 ? 13.75 17.984 -1.166 1 91.12 83 PRO B O 1
ATOM 2018 N N . PRO B 1 84 ? 12.898 16.891 -2.879 1 94.94 84 PRO B N 1
ATOM 2019 C CA . PRO B 1 84 ? 13.242 15.602 -2.293 1 94.94 84 PRO B CA 1
ATOM 2020 C C . PRO B 1 84 ? 14.75 15.414 -2.105 1 94.94 84 PRO B C 1
ATOM 2022 O O . PRO B 1 84 ? 15.539 15.977 -2.865 1 94.94 84 PRO B O 1
ATOM 2025 N N . ILE B 1 85 ? 15.086 14.68 -1.119 1 93.75 85 ILE B N 1
ATOM 2026 C CA . ILE B 1 85 ? 16.5 14.375 -0.916 1 93.75 85 ILE B CA 1
ATOM 2027 C C . ILE B 1 85 ? 16.906 13.203 -1.803 1 93.75 85 ILE B C 1
ATOM 2029 O O . ILE B 1 85 ? 16.062 12.383 -2.178 1 93.75 85 ILE B O 1
ATOM 2033 N N . GLU B 1 86 ? 18.203 13.156 -2.104 1 93.38 86 GLU B N 1
ATOM 2034 C CA . GLU B 1 86 ? 18.719 12.07 -2.932 1 93.38 86 GLU B CA 1
ATOM 2035 C C . GLU B 1 86 ? 19.5 11.055 -2.094 1 93.38 86 GLU B C 1
ATOM 2037 O O . GLU B 1 86 ? 20.328 11.438 -1.272 1 93.38 86 GLU B O 1
ATOM 2042 N N . ILE B 1 87 ? 19.172 9.812 -2.303 1 94 87 ILE B N 1
ATOM 2043 C CA . ILE B 1 87 ? 19.844 8.703 -1.649 1 94 87 ILE B CA 1
ATOM 2044 C C . ILE B 1 87 ? 20.422 7.75 -2.703 1 94 87 ILE B C 1
ATOM 2046 O O . ILE B 1 87 ? 19.688 7.273 -3.572 1 94 87 ILE B O 1
ATOM 2050 N N . LYS B 1 88 ? 21.656 7.469 -2.588 1 92.38 88 LYS B N 1
ATOM 2051 C CA . LYS B 1 88 ? 22.281 6.5 -3.482 1 92.38 88 LYS B CA 1
ATOM 2052 C C . LYS B 1 88 ? 22.188 5.09 -2.908 1 92.38 88 LYS B C 1
ATOM 2054 O O . LYS B 1 88 ? 22.578 4.855 -1.761 1 92.38 88 LYS B O 1
ATOM 2059 N N . LEU B 1 89 ? 21.641 4.246 -3.674 1 93.12 89 LEU B N 1
ATOM 2060 C CA . LEU B 1 89 ? 21.578 2.844 -3.27 1 93.12 89 LEU B CA 1
ATOM 2061 C C . LEU B 1 89 ? 22.688 2.039 -3.943 1 93.12 89 LEU B C 1
ATOM 2063 O O . LEU B 1 89 ? 23.422 2.564 -4.789 1 93.12 89 LEU B O 1
ATOM 2067 N N . GLY B 1 90 ? 22.875 0.837 -3.496 1 85.94 90 GLY B N 1
ATOM 2068 C CA . GLY B 1 90 ? 23.875 -0.055 -4.066 1 85.94 90 GLY B CA 1
ATOM 2069 C C . GLY B 1 90 ? 23.5 -0.575 -5.438 1 85.94 90 GLY B C 1
ATOM 2070 O O . GLY B 1 90 ? 22.75 0.076 -6.168 1 85.94 90 GLY B O 1
ATOM 2071 N N . ASP B 1 91 ? 23.969 -1.754 -5.801 1 88.69 91 ASP B N 1
ATOM 2072 C CA . ASP B 1 91 ? 23.797 -2.348 -7.125 1 88.69 91 ASP B CA 1
ATOM 2073 C C . ASP B 1 91 ? 22.531 -3.197 -7.184 1 88.69 91 ASP B C 1
ATOM 2075 O O . ASP B 1 91 ? 22.594 -4.395 -7.469 1 88.69 91 ASP B O 1
ATOM 2079 N N . ASP B 1 92 ? 21.453 -2.574 -6.988 1 94.19 92 ASP B N 1
ATOM 2080 C CA . ASP B 1 92 ? 20.156 -3.234 -7.113 1 94.19 92 ASP B CA 1
ATOM 2081 C C . ASP B 1 92 ? 19.703 -3.291 -8.57 1 94.19 92 ASP B C 1
ATOM 2083 O O . ASP B 1 92 ? 20.031 -2.4 -9.359 1 94.19 92 ASP B O 1
ATOM 2087 N N . ASP B 1 93 ? 19.031 -4.367 -8.93 1 95 93 ASP B N 1
ATOM 2088 C CA . ASP B 1 93 ? 18.344 -4.379 -10.219 1 95 93 ASP B CA 1
ATOM 2089 C C . ASP B 1 93 ? 17.188 -3.395 -10.227 1 95 93 ASP B C 1
ATOM 2091 O O . ASP B 1 93 ? 16.234 -3.541 -9.461 1 95 93 ASP B O 1
ATOM 2095 N N . PRO B 1 94 ? 17.25 -2.387 -11.102 1 95.06 94 PRO B N 1
ATOM 2096 C CA . PRO B 1 94 ? 16.234 -1.341 -11.055 1 95.06 94 PRO B CA 1
ATOM 2097 C C . PRO B 1 94 ? 14.836 -1.863 -11.398 1 95.06 94 PRO B C 1
ATOM 2099 O O . PRO B 1 94 ? 13.836 -1.373 -10.867 1 95.06 94 PRO B O 1
ATOM 2102 N N . LYS B 1 95 ? 14.766 -2.846 -12.258 1 95.94 95 LYS B N 1
ATOM 2103 C CA . LYS B 1 95 ? 13.461 -3.385 -12.641 1 95.94 95 LYS B CA 1
ATOM 2104 C C . LYS B 1 95 ? 12.82 -4.145 -11.477 1 95.94 95 LYS B C 1
ATOM 2106 O O . LYS B 1 95 ? 11.617 -4.012 -11.234 1 95.94 95 LYS B O 1
ATOM 2111 N N . ALA B 1 96 ? 13.609 -4.949 -10.781 1 97.38 96 ALA B N 1
ATOM 2112 C CA . ALA B 1 96 ? 13.117 -5.676 -9.617 1 97.38 96 ALA B CA 1
ATOM 2113 C C . ALA B 1 96 ? 12.672 -4.711 -8.523 1 97.38 96 ALA B C 1
ATOM 2115 O O . ALA B 1 96 ? 11.609 -4.883 -7.922 1 97.38 96 ALA B O 1
ATOM 2116 N N . LEU B 1 97 ? 13.523 -3.697 -8.32 1 97.81 97 LEU B N 1
ATOM 2117 C CA . LEU B 1 97 ? 13.188 -2.703 -7.305 1 97.81 97 LEU B CA 1
ATOM 2118 C C . LEU B 1 97 ? 11.906 -1.966 -7.68 1 97.81 97 LEU B C 1
ATOM 2120 O O . LEU B 1 97 ? 11.07 -1.688 -6.816 1 97.81 97 LEU B O 1
ATOM 2124 N N . ALA B 1 98 ? 11.742 -1.691 -8.938 1 97.88 98 ALA B N 1
ATOM 2125 C CA . ALA B 1 98 ? 10.555 -0.988 -9.406 1 97.88 98 ALA B CA 1
ATOM 2126 C C . ALA B 1 98 ? 9.289 -1.788 -9.109 1 97.88 98 ALA B C 1
ATOM 2128 O O . ALA B 1 98 ? 8.258 -1.219 -8.75 1 97.88 98 ALA B O 1
ATOM 2129 N N . ILE B 1 99 ? 9.328 -3.078 -9.234 1 98.5 99 ILE B N 1
ATOM 2130 C CA . ILE B 1 99 ? 8.18 -3.922 -8.93 1 98.5 99 ILE B CA 1
ATOM 2131 C C . ILE B 1 99 ? 7.781 -3.754 -7.465 1 98.5 99 ILE B C 1
ATOM 2133 O O . ILE B 1 99 ? 6.605 -3.562 -7.148 1 98.5 99 ILE B O 1
ATOM 2137 N N . LEU B 1 100 ? 8.75 -3.771 -6.605 1 98.62 100 LEU B N 1
ATOM 2138 C CA . LEU B 1 100 ? 8.484 -3.621 -5.18 1 98.62 100 LEU B CA 1
ATOM 2139 C C . LEU B 1 100 ? 7.977 -2.219 -4.867 1 98.62 100 LEU B C 1
ATOM 2141 O O . LEU B 1 100 ? 7.062 -2.053 -4.059 1 98.62 100 LEU B O 1
ATOM 2145 N N . LEU B 1 101 ? 8.531 -1.238 -5.547 1 98.75 101 LEU B N 1
ATOM 2146 C CA . LEU B 1 101 ? 8.117 0.139 -5.309 1 98.75 101 LEU B CA 1
ATOM 2147 C C . LEU B 1 101 ? 6.691 0.374 -5.801 1 98.75 101 LEU B C 1
ATOM 2149 O O . LEU B 1 101 ? 5.949 1.164 -5.215 1 98.75 101 LEU B O 1
ATOM 2153 N N . ARG B 1 102 ? 6.289 -0.353 -6.809 1 98.69 102 ARG B N 1
ATOM 2154 C CA . ARG B 1 102 ? 4.902 -0.271 -7.254 1 98.69 102 ARG B CA 1
ATOM 2155 C C . ARG B 1 102 ? 3.949 -0.792 -6.184 1 98.69 102 ARG B C 1
ATOM 2157 O O . ARG B 1 102 ? 2.904 -0.192 -5.93 1 98.69 102 ARG B O 1
ATOM 2164 N N . ILE B 1 103 ? 4.301 -1.841 -5.555 1 98.62 103 ILE B N 1
ATOM 2165 C CA . ILE B 1 103 ? 3.496 -2.408 -4.477 1 98.62 103 ILE B CA 1
ATOM 2166 C C . ILE B 1 103 ? 3.441 -1.433 -3.305 1 98.62 103 ILE B C 1
ATOM 2168 O O . ILE B 1 103 ? 2.359 -1.1 -2.816 1 98.62 103 ILE B O 1
ATOM 2172 N N . ILE B 1 104 ? 4.535 -0.917 -2.951 1 98.81 104 ILE B N 1
ATOM 2173 C CA . ILE B 1 104 ? 4.68 -0.054 -1.784 1 98.81 104 ILE B CA 1
ATOM 2174 C C . ILE B 1 104 ? 3.84 1.207 -1.966 1 98.81 104 ILE B C 1
ATOM 2176 O O . ILE B 1 104 ? 3.279 1.731 -1.001 1 98.81 104 ILE B O 1
ATOM 2180 N N . HIS B 1 105 ? 3.688 1.646 -3.176 1 98.75 105 HIS B N 1
ATOM 2181 C CA . HIS B 1 105 ? 2.965 2.883 -3.447 1 98.75 105 HIS B CA 1
ATOM 2182 C C . HIS B 1 105 ? 1.588 2.598 -4.035 1 98.75 105 HIS B C 1
ATOM 2184 O O . HIS B 1 105 ? 1.005 3.453 -4.707 1 98.75 105 HIS B O 1
ATOM 2190 N N . LEU B 1 106 ? 1.106 1.384 -3.887 1 98.44 106 LEU B N 1
ATOM 2191 C CA . LEU B 1 106 ? -0.269 0.959 -4.121 1 98.44 106 LEU B CA 1
ATOM 2192 C C . LEU B 1 106 ? -0.62 1.046 -5.602 1 98.44 106 LEU B C 1
ATOM 2194 O O . LEU B 1 106 ? -1.765 1.335 -5.957 1 98.44 106 LEU B O 1
ATOM 2198 N N . GLN B 1 107 ? 0.375 0.823 -6.418 1 98.12 107 GLN B N 1
ATOM 2199 C CA . GLN B 1 107 ? 0.163 0.764 -7.863 1 98.12 107 GLN B CA 1
ATOM 2200 C C . GLN B 1 107 ? 0.016 -0.678 -8.336 1 98.12 107 GLN B C 1
ATOM 2202 O O . GLN B 1 107 ? 0.743 -1.12 -9.227 1 98.12 107 GLN B O 1
ATOM 2207 N N . PHE B 1 108 ? -0.954 -1.281 -7.855 1 97 108 PHE B N 1
ATOM 2208 C CA . PHE B 1 108 ? -1.1 -2.723 -8.023 1 97 108 PHE B CA 1
ATOM 2209 C C . PHE B 1 108 ? -1.413 -3.068 -9.477 1 97 108 PHE B C 1
ATOM 2211 O O . PHE B 1 108 ? -0.999 -4.117 -9.969 1 97 108 PHE B O 1
ATOM 2218 N N . ASN B 1 109 ? -2.039 -2.219 -10.195 1 94.62 109 ASN B N 1
ATOM 2219 C CA . ASN B 1 109 ? -2.408 -2.469 -11.586 1 94.62 109 ASN B CA 1
ATOM 2220 C C . ASN B 1 109 ? -1.182 -2.5 -12.492 1 94.62 109 ASN B C 1
ATOM 2222 O O . ASN B 1 109 ? -1.25 -2.998 -13.617 1 94.62 109 ASN B O 1
ATOM 2226 N N . TRP B 1 110 ? -0.059 -2 -11.969 1 96.56 110 TRP B N 1
ATOM 2227 C CA . TRP B 1 110 ? 1.161 -1.951 -12.773 1 96.56 110 TRP B CA 1
ATOM 2228 C C . TRP B 1 110 ? 2.131 -3.051 -12.352 1 96.56 110 TRP B C 1
ATOM 2230 O O . TRP B 1 110 ? 3.232 -3.156 -12.898 1 96.56 110 TRP B O 1
ATOM 2240 N N . VAL B 1 111 ? 1.768 -3.881 -11.406 1 97.44 111 VAL B N 1
ATOM 2241 C CA . VAL B 1 111 ? 2.568 -5.027 -10.992 1 97.44 111 VAL B CA 1
ATOM 2242 C C . VAL B 1 111 ? 2.32 -6.199 -11.93 1 97.44 111 VAL B C 1
ATOM 2244 O O . VAL B 1 111 ? 1.172 -6.551 -12.211 1 97.44 111 VAL B O 1
ATOM 2247 N N . PRO B 1 112 ? 3.383 -6.793 -12.398 1 96.62 112 PRO B N 1
ATOM 2248 C CA . PRO B 1 112 ? 3.189 -7.91 -13.328 1 96.62 112 PRO B CA 1
ATOM 2249 C C . PRO B 1 112 ? 2.422 -9.07 -12.703 1 96.62 112 PRO B C 1
ATOM 2251 O O . PRO B 1 112 ? 2.623 -9.391 -11.531 1 96.62 112 PRO B O 1
ATOM 2254 N N . LYS B 1 113 ? 1.625 -9.711 -13.508 1 91.69 113 LYS B N 1
ATOM 2255 C CA . LYS B 1 113 ? 0.845 -10.859 -13.039 1 91.69 113 LYS B CA 1
ATOM 2256 C C . LYS B 1 113 ? 1.7 -12.117 -12.977 1 91.69 113 LYS B C 1
ATOM 2258 O O . LYS B 1 113 ? 1.412 -13.031 -12.203 1 91.69 113 LYS B O 1
ATOM 2263 N N . THR B 1 114 ? 2.668 -12.141 -13.859 1 92.81 114 THR B N 1
ATOM 2264 C CA . THR B 1 114 ? 3.615 -13.242 -13.891 1 92.81 114 THR B CA 1
ATOM 2265 C C . THR B 1 114 ? 5.047 -12.727 -14.016 1 92.81 114 THR B C 1
ATOM 2267 O O . THR B 1 114 ? 5.27 -11.609 -14.492 1 92.81 114 THR B O 1
ATOM 2270 N N . LEU B 1 115 ? 5.906 -13.57 -13.484 1 93.56 115 LEU B N 1
ATOM 2271 C CA . LEU B 1 115 ? 7.328 -13.266 -13.602 1 93.56 115 LEU B CA 1
ATOM 2272 C C . LEU B 1 115 ? 8.094 -14.469 -14.164 1 93.56 115 LEU B C 1
ATOM 2274 O O . LEU B 1 115 ? 7.816 -15.609 -13.797 1 93.56 115 LEU B O 1
ATOM 2278 N N . LYS B 1 116 ? 8.984 -14.148 -15.078 1 91.12 116 LYS B N 1
ATOM 2279 C CA . LYS B 1 116 ? 9.953 -15.18 -15.438 1 91.12 116 LYS B CA 1
ATOM 2280 C C . LYS B 1 116 ? 10.867 -15.508 -14.258 1 91.12 116 LYS B C 1
ATOM 2282 O O . LYS B 1 116 ? 10.992 -14.719 -13.32 1 91.12 116 LYS B O 1
ATOM 2287 N N . TYR B 1 117 ? 11.523 -16.562 -14.383 1 87.5 117 TYR B N 1
ATOM 2288 C CA . TYR B 1 117 ? 12.352 -17.047 -13.281 1 87.5 117 TYR B CA 1
ATOM 2289 C C . TYR B 1 117 ? 13.461 -16.047 -12.953 1 87.5 117 TYR B C 1
ATOM 2291 O O . TYR B 1 117 ? 13.742 -15.789 -11.781 1 87.5 117 TYR B O 1
ATOM 2299 N N . ASP B 1 118 ? 14.117 -15.586 -13.961 1 91.75 118 ASP B N 1
ATOM 2300 C CA . ASP B 1 118 ? 15.203 -14.641 -13.734 1 91.75 118 ASP B CA 1
ATOM 2301 C C . ASP B 1 118 ? 14.703 -13.383 -13.039 1 91.75 118 ASP B C 1
ATOM 2303 O O . ASP B 1 118 ? 15.383 -12.82 -12.18 1 91.75 118 ASP B O 1
ATOM 2307 N N . GLN B 1 119 ? 13.484 -12.961 -13.391 1 94.94 119 GLN B N 1
ATOM 2308 C CA . GLN B 1 119 ? 12.875 -11.805 -12.742 1 94.94 119 GLN B CA 1
ATOM 2309 C C . GLN B 1 119 ? 12.531 -12.109 -11.289 1 94.94 119 GLN B C 1
ATOM 2311 O O . GLN B 1 119 ? 12.781 -11.289 -10.398 1 94.94 119 GLN B O 1
ATOM 2316 N N . LEU B 1 120 ? 12 -13.289 -11.148 1 94.5 120 LEU B N 1
ATOM 2317 C CA . LEU B 1 120 ? 11.641 -13.719 -9.797 1 94.5 120 LEU B CA 1
ATOM 2318 C C . LEU B 1 120 ? 12.875 -13.789 -8.898 1 94.5 120 LEU B C 1
ATOM 2320 O O . LEU B 1 120 ? 12.82 -13.391 -7.738 1 94.5 120 LEU B O 1
ATOM 2324 N N . TYR B 1 121 ? 13.938 -14.242 -9.469 1 94.69 121 TYR B N 1
ATOM 2325 C CA . TYR B 1 121 ? 15.195 -14.312 -8.727 1 94.69 121 TYR B CA 1
ATOM 2326 C C . TYR B 1 121 ? 15.672 -12.922 -8.328 1 94.69 121 TYR B C 1
ATOM 2328 O O . TYR B 1 121 ? 16.047 -12.695 -7.18 1 94.69 121 TYR B O 1
ATOM 2336 N N . LYS B 1 122 ? 15.625 -11.977 -9.18 1 96.69 122 LYS B N 1
ATOM 2337 C CA . LYS B 1 122 ? 16.062 -10.609 -8.906 1 96.69 122 LYS B CA 1
ATOM 2338 C C . LYS B 1 122 ? 15.164 -9.938 -7.867 1 96.69 122 LYS B C 1
ATOM 2340 O O . LYS B 1 122 ? 15.648 -9.203 -7.004 1 96.69 122 LYS B O 1
ATOM 2345 N N . VAL B 1 123 ? 13.875 -10.211 -7.926 1 97.56 123 VAL B N 1
ATOM 2346 C CA . VAL B 1 123 ? 12.945 -9.703 -6.93 1 97.56 123 VAL B CA 1
ATOM 2347 C C . VAL B 1 123 ? 13.273 -10.289 -5.559 1 97.56 123 VAL B C 1
ATOM 2349 O O . VAL B 1 123 ? 13.266 -9.578 -4.551 1 97.56 123 VAL B O 1
ATOM 2352 N N . ALA B 1 124 ? 13.602 -11.609 -5.535 1 96.31 124 ALA B N 1
ATOM 2353 C CA . ALA B 1 124 ? 13.961 -12.25 -4.273 1 96.31 124 ALA B CA 1
ATOM 2354 C C . ALA B 1 124 ? 15.188 -11.594 -3.654 1 96.31 124 ALA B C 1
ATOM 2356 O O . ALA B 1 124 ? 15.242 -11.375 -2.441 1 96.31 124 ALA B O 1
ATOM 2357 N N . ILE B 1 125 ? 16.125 -11.234 -4.434 1 97.38 125 ILE B N 1
ATOM 2358 C CA . ILE B 1 125 ? 17.359 -10.617 -3.965 1 97.38 125 ILE B CA 1
ATOM 2359 C C . ILE B 1 125 ? 17.047 -9.273 -3.316 1 97.38 125 ILE B C 1
ATOM 2361 O O . ILE B 1 125 ? 17.469 -9.008 -2.189 1 97.38 125 ILE B O 1
ATOM 2365 N N . VAL B 1 126 ? 16.328 -8.445 -4.004 1 98.06 126 VAL B N 1
ATOM 2366 C CA . VAL B 1 126 ? 16 -7.113 -3.496 1 98.06 126 VAL B CA 1
ATOM 2367 C C . VAL B 1 126 ? 15.109 -7.227 -2.266 1 98.06 126 VAL B C 1
ATOM 2369 O O . VAL B 1 126 ? 15.297 -6.508 -1.283 1 98.06 126 VAL B O 1
ATOM 2372 N N . CYS B 1 127 ? 14.164 -8.117 -2.322 1 97.69 127 CYS B N 1
ATOM 2373 C CA . CYS B 1 127 ? 13.242 -8.344 -1.216 1 97.69 127 CYS B CA 1
ATOM 2374 C C . CYS B 1 127 ? 14 -8.742 0.048 1 97.69 127 CYS B C 1
ATOM 2376 O O . CYS B 1 127 ? 13.734 -8.211 1.127 1 97.69 127 CYS B O 1
ATOM 2378 N N . ASP B 1 128 ? 14.906 -9.656 -0.104 1 97.06 128 ASP B N 1
ATOM 2379 C CA . ASP B 1 128 ? 15.711 -10.109 1.025 1 97.06 128 ASP B CA 1
ATOM 2380 C C . ASP B 1 128 ? 16.625 -8.992 1.531 1 97.06 128 ASP B C 1
ATOM 2382 O O . ASP B 1 128 ? 16.734 -8.773 2.74 1 97.06 128 ASP B O 1
ATOM 2386 N N . LYS B 1 129 ? 17.203 -8.266 0.67 1 97.62 129 LYS B N 1
ATOM 2387 C CA . LYS B 1 129 ? 18.141 -7.191 1.002 1 97.62 129 LYS B CA 1
ATOM 2388 C C . LYS B 1 129 ? 17.453 -6.117 1.847 1 97.62 129 LYS B C 1
ATOM 2390 O O . LYS B 1 129 ? 18.031 -5.625 2.816 1 97.62 129 LYS B O 1
ATOM 2395 N N . TYR B 1 130 ? 16.25 -5.773 1.51 1 97.75 130 TYR B N 1
ATOM 2396 C CA . TYR B 1 130 ? 15.594 -4.648 2.16 1 97.75 130 TYR B CA 1
ATOM 2397 C C . TYR B 1 130 ? 14.492 -5.133 3.102 1 97.75 130 TYR B C 1
ATOM 2399 O O . TYR B 1 130 ? 13.711 -4.336 3.619 1 97.75 130 TYR B O 1
ATOM 2407 N N . ASP B 1 131 ? 14.375 -6.461 3.316 1 97.56 131 ASP B N 1
ATOM 2408 C CA . ASP B 1 131 ? 13.422 -7.027 4.262 1 97.56 131 ASP B CA 1
ATOM 2409 C C . ASP B 1 131 ? 11.992 -6.625 3.906 1 97.56 131 ASP B C 1
ATOM 2411 O O . ASP B 1 131 ? 11.273 -6.074 4.742 1 97.56 131 ASP B O 1
ATOM 2415 N N . MET B 1 132 ? 11.523 -6.953 2.678 1 97.44 132 MET B N 1
ATOM 2416 C CA . MET B 1 132 ? 10.211 -6.535 2.186 1 97.44 132 MET B CA 1
ATOM 2417 C C . MET B 1 132 ? 9.336 -7.742 1.883 1 97.44 132 MET B C 1
ATOM 2419 O O . MET B 1 132 ? 8.383 -7.645 1.105 1 97.44 132 MET B O 1
ATOM 2423 N N . ARG B 1 133 ? 9.578 -8.859 2.498 1 94.94 133 ARG B N 1
ATOM 2424 C CA . ARG B 1 133 ? 8.883 -10.109 2.191 1 94.94 133 ARG B CA 1
ATOM 2425 C C . ARG B 1 133 ? 7.398 -10 2.516 1 94.94 133 ARG B C 1
ATOM 2427 O O . ARG B 1 133 ? 6.562 -10.547 1.792 1 94.94 133 ARG B O 1
ATOM 2434 N N . GLU B 1 134 ? 7.07 -9.266 3.465 1 93.94 134 GLU B N 1
ATOM 2435 C CA . GLU B 1 134 ? 5.707 -9.25 3.994 1 93.94 134 GLU B CA 1
ATOM 2436 C C . GLU B 1 134 ? 4.742 -8.586 3.016 1 93.94 134 GLU B C 1
ATOM 2438 O O . GLU B 1 134 ? 3.527 -8.766 3.119 1 93.94 134 GLU B O 1
ATOM 2443 N N . ILE B 1 135 ? 5.254 -7.848 2.047 1 96.56 135 ILE B N 1
ATOM 2444 C CA . ILE B 1 135 ? 4.34 -7.117 1.178 1 96.56 135 ILE B CA 1
ATOM 2445 C C . ILE B 1 135 ? 4.137 -7.887 -0.125 1 96.56 135 ILE B C 1
ATOM 2447 O O . ILE B 1 135 ? 3.408 -7.438 -1.013 1 96.56 135 ILE B O 1
ATOM 2451 N N . LEU B 1 136 ? 4.688 -9.078 -0.246 1 95.62 136 LEU B N 1
ATOM 2452 C CA . LEU B 1 136 ? 4.641 -9.789 -1.516 1 95.62 136 LEU B CA 1
ATOM 2453 C C . LEU B 1 136 ? 3.557 -10.867 -1.492 1 95.62 136 LEU B C 1
ATOM 2455 O O . LEU B 1 136 ? 3.189 -11.406 -2.537 1 95.62 136 LEU B O 1
ATOM 2459 N N . GLY B 1 137 ? 2.973 -11.109 -0.418 1 91.94 137 GLY B N 1
ATOM 2460 C CA . GLY B 1 137 ? 2.057 -12.219 -0.205 1 91.94 137 GLY B CA 1
ATOM 2461 C C . GLY B 1 137 ? 1 -12.336 -1.287 1 91.94 137 GLY B C 1
ATOM 2462 O O . GLY B 1 137 ? 0.87 -13.383 -1.926 1 91.94 137 GLY B O 1
ATOM 2463 N N . PRO B 1 138 ? 0.348 -11.312 -1.576 1 93 138 PRO B N 1
ATOM 2464 C CA . PRO B 1 138 ? -0.786 -11.398 -2.5 1 93 138 PRO B CA 1
ATOM 2465 C C . PRO B 1 138 ? -0.363 -11.75 -3.924 1 93 138 PRO B C 1
ATOM 2467 O O . PRO B 1 138 ? -1.166 -12.281 -4.699 1 93 138 PRO B O 1
ATOM 2470 N N . TRP B 1 139 ? 0.898 -11.531 -4.258 1 93.62 139 TRP B N 1
ATOM 2471 C CA . TRP B 1 139 ? 1.341 -11.766 -5.629 1 93.62 139 TRP B CA 1
ATOM 2472 C C . TRP B 1 139 ? 2.08 -13.094 -5.746 1 93.62 139 TRP B C 1
ATOM 2474 O O . TRP B 1 139 ? 2.248 -13.625 -6.848 1 93.62 139 TRP B O 1
ATOM 2484 N N . LEU B 1 140 ? 2.531 -13.594 -4.668 1 89.81 140 LEU B N 1
ATOM 2485 C CA . LEU B 1 140 ? 3.406 -14.758 -4.715 1 89.81 140 LEU B CA 1
ATOM 2486 C C . LEU B 1 140 ? 2.67 -15.969 -5.281 1 89.81 140 LEU B C 1
ATOM 2488 O O . LEU B 1 140 ? 3.262 -16.781 -5.996 1 89.81 140 LEU B O 1
ATOM 2492 N N . TYR B 1 141 ? 1.396 -16.047 -5.043 1 80.56 141 TYR B N 1
ATOM 2493 C CA . TYR B 1 141 ? 0.626 -17.188 -5.547 1 80.56 141 TYR B CA 1
ATOM 2494 C C . TYR B 1 141 ? 0.546 -17.156 -7.07 1 80.56 141 TYR B C 1
ATOM 2496 O O . TYR B 1 141 ? 0.483 -18.203 -7.715 1 80.56 141 TYR B O 1
ATOM 2504 N N . GLN B 1 142 ? 0.529 -15.969 -7.559 1 85.25 142 GLN B N 1
ATOM 2505 C CA . GLN B 1 142 ? 0.484 -15.82 -9.008 1 85.25 142 GLN B CA 1
ATOM 2506 C C . GLN B 1 142 ? 1.872 -15.984 -9.625 1 85.25 142 GLN B C 1
ATOM 2508 O O . GLN B 1 142 ? 2.014 -16.562 -10.703 1 85.25 142 GLN B O 1
ATOM 2513 N N . TRP B 1 143 ? 2.871 -15.516 -8.938 1 90.88 143 TRP B N 1
ATOM 2514 C CA . TRP B 1 143 ? 4.242 -15.539 -9.438 1 90.88 143 TRP B CA 1
ATOM 2515 C C . TRP B 1 143 ? 4.816 -16.953 -9.367 1 90.88 143 TRP B C 1
ATOM 2517 O O . TRP B 1 143 ? 5.691 -17.312 -10.156 1 90.88 143 TRP B O 1
ATOM 2527 N N . ILE B 1 144 ? 4.281 -17.688 -8.406 1 85.69 144 ILE B N 1
ATOM 2528 C CA . ILE B 1 144 ? 4.734 -19.062 -8.195 1 85.69 144 ILE B CA 1
ATOM 2529 C C . ILE B 1 144 ? 3.529 -20 -8.102 1 85.69 144 ILE B C 1
ATOM 2531 O O . ILE B 1 144 ? 3.084 -20.344 -7.008 1 85.69 144 ILE B O 1
ATOM 2535 N N . PRO B 1 145 ? 3.055 -20.359 -9.266 1 76.19 145 PRO B N 1
ATOM 2536 C CA . PRO B 1 145 ? 1.888 -21.25 -9.211 1 76.19 145 PRO B CA 1
ATOM 2537 C C . PRO B 1 145 ? 2.176 -22.562 -8.492 1 76.19 145 PRO B C 1
ATOM 2539 O O . PRO B 1 145 ? 3.314 -23.047 -8.5 1 76.19 145 PRO B O 1
ATOM 2542 N N . VAL B 1 146 ? 1.119 -22.969 -7.93 1 69.19 146 VAL B N 1
ATOM 2543 C CA . VAL B 1 146 ? 1.217 -24.25 -7.234 1 69.19 146 VAL B CA 1
ATOM 2544 C C . VAL B 1 146 ? 1.651 -25.344 -8.211 1 69.19 146 VAL B C 1
ATOM 2546 O O . VAL B 1 146 ? 1.153 -25.406 -9.336 1 69.19 146 VAL B O 1
ATOM 2549 N N . GLY B 1 147 ? 2.586 -26.141 -7.828 1 66.44 147 GLY B N 1
ATOM 2550 C CA . GLY B 1 147 ? 3.055 -27.25 -8.656 1 66.44 147 GLY B CA 1
ATOM 2551 C C . GLY B 1 147 ? 4.219 -26.875 -9.547 1 66.44 147 GLY B C 1
ATOM 2552 O O . GLY B 1 147 ? 4.742 -27.719 -10.281 1 66.44 147 GLY B O 1
ATOM 2553 N N . THR B 1 148 ? 4.406 -25.609 -9.586 1 64.5 148 THR B N 1
ATOM 2554 C CA . THR B 1 148 ? 5.543 -25.188 -10.398 1 64.5 148 THR B CA 1
ATOM 2555 C C . THR B 1 148 ? 6.828 -25.875 -9.938 1 64.5 148 THR B C 1
ATOM 2557 O O . THR B 1 148 ? 7.156 -25.844 -8.75 1 64.5 148 THR B O 1
ATOM 2560 N N . ARG B 1 149 ? 7.398 -26.797 -10.758 1 61.88 149 ARG B N 1
ATOM 2561 C CA . ARG B 1 149 ? 8.727 -27.375 -10.57 1 61.88 149 ARG B CA 1
ATOM 2562 C C . ARG B 1 149 ? 9.797 -26.5 -11.219 1 61.88 149 ARG B C 1
ATOM 2564 O O . ARG B 1 149 ? 9.969 -26.531 -12.438 1 61.88 149 ARG B O 1
ATOM 2571 N N . LEU B 1 150 ? 10.266 -25.625 -10.578 1 59.47 150 LEU B N 1
ATOM 2572 C CA . LEU B 1 150 ? 11.266 -24.719 -11.133 1 59.47 150 LEU B CA 1
ATOM 2573 C C . LEU B 1 150 ? 12.625 -25.391 -11.195 1 59.47 150 LEU B C 1
ATOM 2575 O O . LEU B 1 150 ? 13.508 -24.938 -11.938 1 59.47 150 LEU B O 1
ATOM 2579 N N . GLY B 1 151 ? 12.93 -26.516 -10.688 1 59.91 151 GLY B N 1
ATOM 2580 C CA . GLY B 1 151 ? 14.234 -27.109 -10.438 1 59.91 151 GLY B CA 1
ATOM 2581 C C . GLY B 1 151 ? 15.008 -27.391 -11.703 1 59.91 151 GLY B C 1
ATOM 2582 O O . GLY B 1 151 ? 16.234 -27.203 -11.75 1 59.91 151 GLY B O 1
ATOM 2583 N N . GLY B 1 152 ? 14.266 -27.531 -12.719 1 64.25 152 GLY B N 1
ATOM 2584 C CA . GLY B 1 152 ? 15.016 -27.953 -13.883 1 64.25 152 GLY B CA 1
ATOM 2585 C C . GLY B 1 152 ? 15.469 -26.797 -14.758 1 64.25 152 GLY B C 1
ATOM 2586 O O . GLY B 1 152 ? 16.531 -26.859 -15.391 1 64.25 152 GLY B O 1
ATOM 2587 N N . GLU B 1 153 ? 14.805 -25.75 -14.703 1 69.56 153 GLU B N 1
ATOM 2588 C CA . GLU B 1 153 ? 15.125 -24.625 -15.578 1 69.56 153 GLU B CA 1
ATOM 2589 C C . GLU B 1 153 ? 15.875 -23.531 -14.82 1 69.56 153 GLU B C 1
ATOM 2591 O O . GLU B 1 153 ? 16.594 -22.734 -15.422 1 69.56 153 GLU B O 1
ATOM 2596 N N . ILE B 1 154 ? 15.945 -23.703 -13.555 1 74.75 154 ILE B N 1
ATOM 2597 C CA . ILE B 1 154 ? 16.547 -22.688 -12.703 1 74.75 154 ILE B CA 1
ATOM 2598 C C . ILE B 1 154 ? 17.781 -23.25 -12.016 1 74.75 154 ILE B C 1
ATOM 2600 O O . ILE B 1 154 ? 17.75 -24.344 -11.453 1 74.75 154 ILE B O 1
ATOM 2604 N N . PRO B 1 155 ? 18.953 -22.562 -12.227 1 84.56 155 PRO B N 1
ATOM 2605 C CA . PRO B 1 155 ? 20.094 -23.016 -11.422 1 84.56 155 PRO B CA 1
ATOM 2606 C C . PRO B 1 155 ? 19.703 -23.328 -9.977 1 84.56 155 PRO B C 1
ATOM 2608 O O . PRO B 1 155 ? 18.922 -22.594 -9.367 1 84.56 155 PRO B O 1
ATOM 2611 N N . GLY B 1 156 ? 20.219 -24.422 -9.484 1 81.62 156 GLY B N 1
ATOM 2612 C CA . GLY B 1 156 ? 19.828 -24.938 -8.18 1 81.62 156 GLY B CA 1
ATOM 2613 C C . GLY B 1 156 ? 19.984 -23.906 -7.062 1 81.62 156 GLY B C 1
ATOM 2614 O O . GLY B 1 156 ? 19.109 -23.812 -6.191 1 81.62 156 GLY B O 1
ATOM 2615 N N . ASP B 1 157 ? 21.047 -23.188 -7.18 1 88.81 157 ASP B N 1
ATOM 2616 C CA . ASP B 1 157 ? 21.312 -22.203 -6.133 1 88.81 157 ASP B CA 1
ATOM 2617 C C . ASP B 1 157 ? 20.281 -21.078 -6.18 1 88.81 157 ASP B C 1
ATOM 2619 O O . ASP B 1 157 ? 19.859 -20.562 -5.137 1 88.81 157 ASP B O 1
ATOM 2623 N N . GLN B 1 158 ? 19.875 -20.688 -7.309 1 89.62 158 GLN B N 1
ATOM 2624 C CA . GLN B 1 158 ? 18.875 -19.625 -7.453 1 89.62 158 GLN B CA 1
ATOM 2625 C C . GLN B 1 158 ? 17.516 -20.094 -6.961 1 89.62 158 GLN B C 1
ATOM 2627 O O . GLN B 1 158 ? 16.812 -19.359 -6.258 1 89.62 158 GLN B O 1
ATOM 2632 N N . TRP B 1 159 ? 17.297 -21.266 -7.23 1 85.19 159 TRP B N 1
ATOM 2633 C CA . TRP B 1 159 ? 16.031 -21.828 -6.777 1 85.19 159 TRP B CA 1
ATOM 2634 C C . TRP B 1 159 ? 15.992 -21.922 -5.254 1 85.19 159 TRP B C 1
ATOM 2636 O O . TRP B 1 159 ? 14.977 -21.625 -4.633 1 85.19 159 TRP B O 1
ATOM 2646 N N . LEU B 1 160 ? 17.062 -22.359 -4.699 1 85.81 160 LEU B N 1
ATOM 2647 C CA . LEU B 1 160 ? 17.141 -22.453 -3.246 1 85.81 160 LEU B CA 1
ATOM 2648 C C . LEU B 1 160 ? 16.969 -21.094 -2.596 1 85.81 160 LEU B C 1
ATOM 2650 O O . LEU B 1 160 ? 16.312 -20.984 -1.559 1 85.81 160 LEU B O 1
ATOM 2654 N N . PHE B 1 161 ? 17.469 -20.141 -3.23 1 92.06 161 PHE B N 1
ATOM 2655 C CA . PHE B 1 161 ? 17.359 -18.781 -2.682 1 92.06 161 PHE B CA 1
ATOM 2656 C C . PHE B 1 161 ? 15.93 -18.281 -2.762 1 92.06 161 PHE B C 1
ATOM 2658 O O . PHE B 1 161 ? 15.414 -17.703 -1.801 1 92.06 161 PHE B O 1
ATOM 2665 N N . ILE B 1 162 ? 15.312 -18.5 -3.885 1 91.44 162 ILE B N 1
ATOM 2666 C CA . ILE B 1 162 ? 13.914 -18.125 -4.059 1 91.44 162 ILE B CA 1
ATOM 2667 C C . ILE B 1 162 ? 13.055 -18.828 -3.01 1 91.44 162 ILE B C 1
ATOM 2669 O O . ILE B 1 162 ? 12.227 -18.203 -2.346 1 91.44 162 ILE B O 1
ATOM 2673 N N . ALA B 1 163 ? 13.305 -20.078 -2.836 1 86.38 163 ALA B N 1
ATOM 2674 C CA . ALA B 1 163 ? 12.562 -20.859 -1.855 1 86.38 163 ALA B CA 1
ATOM 2675 C C . ALA B 1 163 ? 12.805 -20.344 -0.44 1 86.38 163 ALA B C 1
ATOM 2677 O O . ALA B 1 163 ? 11.883 -20.281 0.372 1 86.38 163 ALA B O 1
ATOM 2678 N N . TYR B 1 164 ? 14 -20.078 -0.189 1 90.62 164 TYR B N 1
ATOM 2679 C CA . TYR B 1 164 ? 14.375 -19.547 1.118 1 90.62 164 TYR B CA 1
ATOM 2680 C C . TYR B 1 164 ? 13.656 -18.234 1.405 1 90.62 164 TYR B C 1
ATOM 2682 O O . TYR B 1 164 ? 13.102 -18.047 2.492 1 90.62 164 TYR B O 1
ATOM 2690 N N . VAL B 1 165 ? 13.617 -17.328 0.434 1 93.31 165 VAL B N 1
ATOM 2691 C CA . VAL B 1 165 ? 13.055 -15.992 0.625 1 93.31 165 VAL B CA 1
ATOM 2692 C C . VAL B 1 165 ? 11.531 -16.078 0.691 1 93.31 165 VAL B C 1
ATOM 2694 O O . VAL B 1 165 ? 10.906 -15.477 1.566 1 93.31 165 VAL B O 1
ATOM 2697 N N . PHE B 1 166 ? 10.945 -16.875 -0.251 1 88.56 166 PHE B N 1
ATOM 2698 C CA . PHE B 1 166 ? 9.492 -16.844 -0.382 1 88.56 166 PHE B CA 1
ATOM 2699 C C . PHE B 1 166 ? 8.867 -18.062 0.28 1 88.56 166 PHE B C 1
ATOM 2701 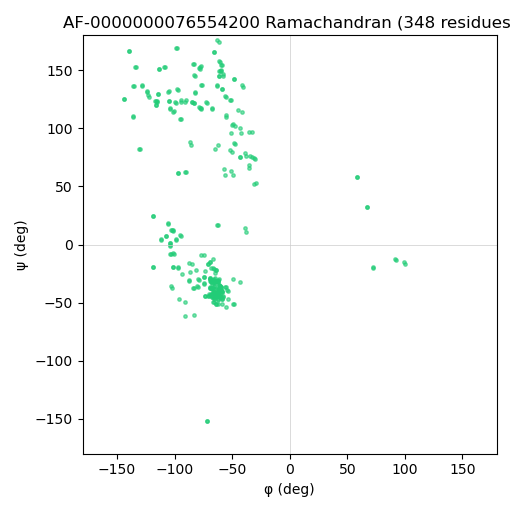O O . PHE B 1 166 ? 7.668 -18.078 0.565 1 88.56 166 PHE B O 1
ATOM 2708 N N . GLY B 1 167 ? 9.477 -19.297 0.212 1 74.44 167 GLY B N 1
ATOM 2709 C CA . GLY B 1 167 ? 8.992 -20.594 0.69 1 74.44 167 GLY B CA 1
ATOM 2710 C C . GLY B 1 167 ? 8.586 -20.562 2.152 1 74.44 167 GLY B C 1
ATOM 2711 O O . GLY B 1 167 ? 7.656 -21.266 2.557 1 74.44 167 GLY B O 1
ATOM 2712 N N . ARG B 1 168 ? 9.32 -20.047 2.951 1 58.94 168 ARG B N 1
ATOM 2713 C CA . ARG B 1 168 ? 8.852 -20.047 4.332 1 58.94 168 ARG B CA 1
ATOM 2714 C C . ARG B 1 168 ? 7.422 -19.531 4.426 1 58.94 168 ARG B C 1
ATOM 2716 O O . ARG B 1 168 ? 6.633 -20.031 5.234 1 58.94 168 ARG B O 1
ATOM 2723 N N . GLN B 1 169 ? 6.941 -18.703 3.625 1 53.88 169 GLN B N 1
ATOM 2724 C CA . GLN B 1 169 ? 5.574 -18.188 3.602 1 53.88 169 GLN B CA 1
ATOM 2725 C C . GLN B 1 169 ? 4.719 -18.969 2.6 1 53.88 169 GLN B C 1
ATOM 2727 O O . GLN B 1 169 ? 3.555 -19.266 2.871 1 53.88 169 GLN B O 1
ATOM 2732 N N . ALA B 1 170 ? 5.203 -19.188 1.409 1 48.81 170 ALA B N 1
ATOM 2733 C CA . ALA B 1 170 ? 4.441 -19.734 0.286 1 48.81 170 ALA B CA 1
ATOM 2734 C C . ALA B 1 170 ? 4.375 -21.266 0.353 1 48.81 170 ALA B C 1
ATOM 2736 O O . ALA B 1 170 ? 3.322 -21.859 0.107 1 48.81 170 ALA B O 1
ATOM 2737 N N . LEU B 1 171 ? 5.625 -21.969 0.304 1 45.41 171 LEU B N 1
ATOM 2738 C CA . LEU B 1 171 ? 5.773 -23.375 -0.062 1 45.41 171 LEU B CA 1
ATOM 2739 C C . LEU B 1 171 ? 5.289 -24.281 1.063 1 45.41 171 LEU B C 1
ATOM 2741 O O . LEU B 1 171 ? 5.105 -25.484 0.861 1 45.41 171 LEU B O 1
ATOM 2745 N N . PHE B 1 172 ? 5.27 -23.781 2.211 1 40.44 172 PHE B N 1
ATOM 2746 C CA . PHE B 1 172 ? 5.145 -24.859 3.178 1 40.44 172 PHE B CA 1
ATOM 2747 C C . PHE B 1 172 ? 3.771 -25.516 3.082 1 40.44 172 PHE B C 1
ATOM 2749 O O . PHE B 1 172 ? 3.525 -26.547 3.715 1 40.44 172 PHE B O 1
ATOM 2756 N N . THR B 1 173 ? 2.879 -24.797 2.525 1 38.91 173 THR B N 1
ATOM 2757 C CA . THR B 1 173 ? 1.7 -25.656 2.605 1 38.91 173 THR B CA 1
ATOM 2758 C C . THR B 1 173 ? 1.914 -26.938 1.819 1 38.91 173 THR B C 1
ATOM 2760 O O . THR B 1 173 ? 1.4 -28 2.195 1 38.91 173 THR B O 1
ATOM 2763 N N . GLU B 1 174 ? 2.338 -26.812 0.562 1 35.53 174 GLU B N 1
ATOM 2764 C CA . GLU B 1 174 ? 2.275 -28.062 -0.18 1 35.53 174 GLU B CA 1
ATOM 2765 C C . GLU B 1 174 ? 3.523 -28.906 0.06 1 35.53 174 GLU B C 1
ATOM 2767 O O . GLU B 1 174 ? 3.668 -29.984 -0.517 1 35.53 174 GLU B O 1
ATOM 2772 N N . LEU B 1 175 ? 4.551 -28.281 0.566 1 32.88 175 LEU B N 1
ATOM 2773 C CA . LEU B 1 175 ? 5.656 -29.234 0.479 1 32.88 175 LEU B CA 1
ATOM 2774 C C . LEU B 1 175 ? 5.512 -30.328 1.523 1 32.88 175 LEU B C 1
ATOM 2776 O O . LEU B 1 175 ? 6.246 -31.328 1.493 1 32.88 175 LEU B O 1
ATOM 2780 N N . THR B 1 176 ? 4.953 -29.969 2.676 1 31.28 176 THR B N 1
ATOM 2781 C CA . THR B 1 176 ? 4.859 -31.156 3.521 1 31.28 176 THR B CA 1
ATOM 2782 C C . THR B 1 176 ? 3.604 -31.953 3.197 1 31.28 176 THR B C 1
ATOM 2784 O O . THR B 1 176 ? 2.613 -31.391 2.719 1 31.28 176 THR B O 1
#

pLDDT: mean 81.56, std 20.96, range [28.28, 98.81]

Sequence (352 aa):
MYSNAVRDQSPRASVSSNVPTVQFDPDGDVFLVIPSEGTAHTVRFQVNSHSLCLASSVFHAMFGANATFKEGNALRNRDAGSPPIEIKLGDDDPKALAILLRIIHLQFNWVPKTLKYDQLYKVAIVCDKYDMREILGPWLYQWIPVGTRLGGEIPGDQWLFIAYVFGRQALFTELTMYSNAVRDQSPRASVSSNVPTVQFDPDGDVFLVIPSEGTAHTVRFQVNSHSLCLASSVFHAMFGANATFKEGNALRNRDAGSPPIEIKLGDDDPKALAILLRIIHLQFNWVPKTLKYDQLYKVAIVCDKYDMREILGPWLYQWIPVGTRLGGEIPGDQWLFIAYVFGRQALFTELT

Solvent-accessible surface area (backbone atoms only — not comparable to full-atom values): 20398 Å² total; per-residue (Å²): 137,84,80,78,76,74,74,79,75,71,75,80,74,75,74,73,70,85,50,59,67,47,70,65,29,90,83,29,51,29,30,42,35,33,48,37,84,98,45,97,46,48,43,31,36,29,32,41,57,66,46,43,33,66,51,11,65,53,43,22,49,39,48,31,95,81,23,82,37,70,63,11,47,51,60,72,69,50,56,92,84,55,75,52,47,80,44,78,53,64,88,55,59,66,68,37,49,45,49,53,48,29,55,60,51,56,36,49,85,77,44,75,70,62,54,56,68,72,52,49,43,47,32,37,52,51,29,60,73,36,51,33,60,66,69,41,59,67,50,45,58,56,50,50,45,87,83,67,74,56,66,83,83,34,60,65,68,55,47,51,47,39,38,63,66,52,13,83,79,68,48,54,68,74,72,106,138,85,80,78,76,75,75,78,76,69,75,80,74,74,74,73,72,84,50,60,69,47,71,66,28,92,83,28,51,28,29,42,35,32,46,37,83,98,45,97,45,50,43,32,36,28,32,41,57,66,47,42,31,65,52,10,66,55,44,22,50,39,50,31,95,81,23,84,39,70,65,12,48,51,60,72,70,50,56,91,85,55,76,52,47,79,42,77,54,65,87,56,58,64,69,38,49,46,48,52,47,29,53,59,50,57,36,50,86,75,43,75,70,63,53,55,68,71,52,47,45,47,33,40,52,52,29,60,74,38,50,33,60,66,69,42,60,67,50,44,58,55,49,49,45,88,83,67,75,57,69,81,84,34,61,65,70,55,47,51,50,40,39,62,66,47,23,79,77,64,42,54,67,73,70,102

Radius of gyration: 24.71 Å; Cα contacts (8 Å, |Δi|>4): 485; chains: 2; bounding box: 63×89×69 Å

InterPro domains:
  IPR011333 SKP1/BTB/POZ domain superfamily [G3DSA:3.30.710.10] (27-137)

Foldseek 3Di:
DPPPPPPCPPPPPPPPPPAEEDELDPPAQEWEWACAPPDNHIHIYGAHLVLLLVQFVQSCCCQNPPNPHPQNVCSVPDDVPDHHYYDYDYHADPVLVVLLSCLSSVVVVPHDQEDDLVSLLSVLVVCVVRVRQVSCVVRVCRHQPPPDPCPPVDPNVSVVSSCVSHVVVPPPVPPD/DPPPPPPPPPPPPPPPPPAEEDELDPPAQEWEWACAPPDNHIHIYGAHLVLLLVQFVQSCCCQNPPNPHPQNVCSVPDDVPDHHYYDYDYHADPVLVVLLSCLSSVVVVPHDQEDDLVSLLSVLVVCVVRVRQVSCVVRVCRHQPPPDPCPPVDPPVSVVSSCVSHVVPPVVVPPD

Organism: NCBI:txid1051890